Protein AF-A0AA35QWX6-F1 (afdb_monomer_lite)

Secondary structure (DSSP, 8-state):
---SEEEEE--TT--HHHHHHHHHHHT-EEEEEE--GGGGSTTHHHHHHHHHHHHT--EEEE----GGGTSSHHHHHHHHHHHHHHHHHHHTTT-EEEEE--SGGGS-BTTB-HHHHHHHTS-TTSEEEEEHHHHHHTT--HHHHHHHSTTT-SSEE-----SS-TTPPTTSSHHHHHHHHHHHPPTTEEEEEEEEBTT-HHHHHHHHHHS---S----B-HHHHHHHHTTSSEEEEEEE-SSTHHHHHHHHH---HHHHHHHHHHHHHHHHHHHHH-GGGGGG-SEEEEEEEE-

Sequence (295 aa):
MGYEGVEFAGYYDRTAEELRDMCDDLGLKVAGTHTGLNTLLGDELAKTVAFNKGLGNPYLIVPGLSEEHRNSQQAWLDTAKLFNDIAEKIADQGMCTGYHNHTSEFEPMEGKLPWDTFGGNTRDDVVMQIDIGHALRAGADPVSFIERYPGRSKLVHLKEYSSTDDRANVGEDHRQTSKECYRVLKPGGKAIFMENMRYHPMVWLYRKMFLKYSGKLRYFSVRNIETVGAEFEKLEHREFYLSAVSALFWQKCISIPLFYRWSLGILKAIDTSLLKCLPFLKRFCWITAMICHKD

InterPro domains:
  IPR013022 Xylose isomerase-like, TIM barrel domain [PF01261] (1-173)
  IPR029063 S-adenosyl-L-methionine-dependent methyltransferase superfamily [SSF53335] (172-252)
  IPR036237 Xylose isomerase-like superfamily [SSF51658] (1-170)
  IPR050312 IolE/XylA/MocC-like [PTHR12110] (1-169)

Radius of gyration: 21.64 Å; chains: 1; bounding box: 55×43×58 Å

pLDDT: mean 87.43, std 11.65, range [45.25, 98.81]

Organism: Geodia barretti (NCBI:txid519541)

Structure (mmCIF, N/CA/C/O backbone):
data_AF-A0AA35QWX6-F1
#
_entry.id   AF-A0AA35QWX6-F1
#
loop_
_atom_site.group_PDB
_atom_site.id
_atom_site.type_symbol
_atom_site.label_atom_id
_atom_site.label_alt_id
_atom_site.label_comp_id
_atom_site.label_asym_id
_atom_site.label_entity_id
_atom_site.label_seq_id
_atom_site.pdbx_PDB_ins_code
_atom_site.Cartn_x
_atom_site.Cartn_y
_atom_site.Cartn_z
_atom_site.occupancy
_atom_site.B_iso_or_equiv
_atom_site.auth_seq_id
_atom_site.auth_comp_id
_atom_site.auth_asym_id
_atom_site.auth_atom_id
_atom_site.pdbx_PDB_model_num
ATOM 1 N N . MET A 1 1 ? 7.965 -2.723 -14.671 1.00 59.16 1 MET A N 1
ATOM 2 C CA . MET A 1 1 ? 8.243 -2.560 -13.230 1.00 59.16 1 MET A CA 1
ATOM 3 C C . MET A 1 1 ? 7.923 -3.833 -12.463 1.00 59.16 1 MET A C 1
ATOM 5 O O . MET A 1 1 ? 8.678 -4.139 -11.566 1.00 59.16 1 MET A O 1
ATOM 9 N N . GLY A 1 2 ? 6.943 -4.642 -12.885 1.00 67.81 2 GLY A N 1
ATOM 10 C CA . GLY A 1 2 ? 6.737 -5.982 -12.313 1.00 67.81 2 GLY A CA 1
ATOM 11 C C . GLY A 1 2 ? 5.665 -6.037 -11.228 1.00 67.81 2 GLY A C 1
ATOM 12 O O . GLY A 1 2 ? 5.419 -7.111 -10.703 1.00 67.81 2 GLY A O 1
ATOM 13 N N . TYR A 1 3 ? 5.016 -4.907 -10.933 1.00 78.62 3 TYR A N 1
ATOM 14 C CA . TYR A 1 3 ? 3.789 -4.875 -10.147 1.00 78.62 3 TYR A CA 1
ATOM 15 C C . TYR A 1 3 ? 2.670 -5.624 -10.864 1.00 78.62 3 TYR A C 1
ATOM 17 O O . TYR A 1 3 ? 2.505 -5.479 -12.074 1.00 78.62 3 TYR A O 1
ATOM 25 N N . GLU A 1 4 ? 1.905 -6.384 -10.089 1.00 82.69 4 GLU A N 1
ATOM 26 C CA . GLU A 1 4 ? 0.695 -7.082 -10.536 1.00 82.69 4 GLU A CA 1
ATOM 27 C C . GLU A 1 4 ? -0.576 -6.304 -10.177 1.00 82.69 4 GLU A C 1
ATOM 29 O O . GLU A 1 4 ? -1.667 -6.644 -10.630 1.00 82.69 4 GLU A O 1
ATOM 34 N N . GLY A 1 5 ? -0.446 -5.246 -9.374 1.00 89.38 5 GLY A N 1
ATOM 35 C CA . GLY A 1 5 ? -1.552 -4.375 -9.031 1.00 89.38 5 GLY A CA 1
ATOM 36 C C . GLY A 1 5 ? -1.126 -3.022 -8.488 1.00 89.38 5 GLY A C 1
ATOM 37 O O . GLY A 1 5 ? 0.056 -2.772 -8.247 1.00 89.38 5 GLY A O 1
ATOM 38 N N . VAL A 1 6 ? -2.113 -2.145 -8.345 1.00 92.62 6 VAL A N 1
ATOM 39 C CA . VAL A 1 6 ? -1.967 -0.762 -7.888 1.00 92.62 6 VAL A CA 1
ATOM 40 C C . VAL A 1 6 ? -3.051 -0.417 -6.882 1.00 92.62 6 VAL A C 1
ATOM 42 O O . VAL A 1 6 ? -4.186 -0.876 -6.997 1.00 92.62 6 VAL A O 1
ATOM 45 N N . GLU A 1 7 ? -2.700 0.413 -5.909 1.00 94.06 7 GLU A N 1
ATOM 46 C CA . GLU A 1 7 ? -3.651 1.040 -5.000 1.00 94.06 7 GLU A CA 1
ATOM 47 C C . GLU A 1 7 ? -3.754 2.531 -5.336 1.00 94.06 7 GLU A C 1
ATOM 49 O O . GLU A 1 7 ? -2.741 3.185 -5.599 1.00 94.06 7 GLU A O 1
ATOM 54 N N . PHE A 1 8 ? -4.973 3.066 -5.359 1.00 94.62 8 PHE A N 1
ATOM 55 C CA . PHE A 1 8 ? -5.217 4.460 -5.726 1.00 94.62 8 PHE A CA 1
ATOM 56 C C . PHE A 1 8 ? -5.322 5.368 -4.503 1.00 94.62 8 PHE A C 1
ATOM 58 O O . PHE A 1 8 ? -6.196 5.169 -3.661 1.00 94.62 8 PHE A O 1
ATOM 65 N N . ALA A 1 9 ? -4.518 6.431 -4.474 1.00 90.88 9 ALA A N 1
ATOM 66 C CA . ALA A 1 9 ? -4.668 7.563 -3.562 1.00 90.88 9 ALA A CA 1
ATOM 67 C C . ALA A 1 9 ? -5.211 8.775 -4.333 1.00 90.88 9 ALA A C 1
ATOM 69 O O . ALA A 1 9 ? -4.466 9.659 -4.756 1.00 90.88 9 ALA A O 1
ATOM 70 N N . GLY A 1 10 ? -6.527 8.770 -4.554 1.00 89.25 10 GLY A N 1
ATOM 71 C CA . GLY A 1 10 ? -7.206 9.704 -5.450 1.00 89.25 10 GLY A CA 1
ATOM 72 C C . GLY A 1 10 ? -7.169 9.277 -6.923 1.00 89.25 10 GLY A C 1
ATOM 73 O O . GLY A 1 10 ? -6.375 8.433 -7.339 1.00 89.25 10 GLY A O 1
ATOM 74 N N . TYR A 1 11 ? -8.066 9.873 -7.711 1.00 91.56 11 TYR A N 1
ATOM 75 C CA . TYR A 1 11 ? -8.337 9.468 -9.099 1.00 91.56 11 TYR A CA 1
ATOM 76 C C . TYR A 1 11 ? -7.925 10.510 -10.150 1.00 91.56 11 TYR A C 1
ATOM 78 O O . TYR A 1 11 ? -7.996 10.225 -11.340 1.00 91.56 11 TYR A O 1
ATOM 86 N N . TYR A 1 12 ? -7.474 11.699 -9.728 1.00 89.19 12 TYR A N 1
ATOM 87 C CA . TYR A 1 12 ? -6.987 12.774 -10.610 1.00 89.19 12 TYR A CA 1
ATOM 88 C C . TYR A 1 12 ? -7.946 13.103 -11.773 1.00 89.19 12 TYR A C 1
ATOM 90 O O . TYR A 1 12 ? -7.535 13.146 -12.933 1.00 89.19 12 TYR A O 1
ATOM 98 N N . ASP A 1 13 ? -9.227 13.297 -11.439 1.00 89.56 13 ASP A N 1
ATOM 99 C CA . ASP A 1 13 ? -10.329 13.634 -12.357 1.00 89.56 13 ASP A CA 1
ATOM 100 C C . ASP A 1 13 ? -10.599 12.606 -13.468 1.00 89.56 13 ASP A C 1
ATOM 102 O O . ASP A 1 13 ? -11.230 12.920 -14.477 1.00 89.56 13 ASP A O 1
ATOM 106 N N . ARG A 1 14 ? -10.142 11.362 -13.286 1.00 93.06 14 ARG A N 1
ATOM 107 C CA . ARG A 1 14 ? -10.428 10.251 -14.198 1.00 93.06 14 ARG A CA 1
ATOM 108 C C . ARG A 1 14 ? -11.684 9.498 -13.805 1.00 93.06 14 ARG A C 1
ATOM 110 O O . ARG A 1 14 ? -11.979 9.292 -12.627 1.00 93.06 14 ARG A O 1
ATOM 117 N N . THR A 1 15 ? -12.397 9.044 -14.823 1.00 96.94 15 THR A N 1
ATOM 118 C CA . THR A 1 15 ? -13.530 8.135 -14.679 1.00 96.94 15 THR A CA 1
ATOM 119 C C . THR A 1 15 ? -13.061 6.723 -14.320 1.00 96.94 15 THR A C 1
ATOM 121 O O . THR A 1 15 ? -11.915 6.341 -14.565 1.00 96.94 15 THR A O 1
ATOM 124 N N . ALA A 1 16 ? -13.964 5.921 -13.751 1.00 97.19 16 ALA A N 1
ATOM 125 C CA . ALA A 1 16 ? -13.685 4.523 -13.436 1.00 97.19 16 ALA A CA 1
ATOM 126 C C . ALA A 1 16 ? -13.322 3.702 -14.686 1.00 97.19 16 ALA A C 1
ATOM 128 O O . ALA A 1 16 ? -12.447 2.847 -14.610 1.00 97.19 16 ALA A O 1
ATOM 129 N N . GLU A 1 17 ? -13.964 3.991 -15.824 1.00 96.81 17 GLU A N 1
ATOM 130 C CA . GLU A 1 17 ? -13.698 3.349 -17.117 1.00 96.81 17 GLU A CA 1
ATOM 131 C C . GLU A 1 17 ? -12.288 3.677 -17.618 1.00 96.81 17 GLU A C 1
ATOM 133 O O . GLU A 1 17 ? -11.508 2.763 -17.860 1.00 96.81 17 GLU A O 1
ATOM 138 N N . GLU A 1 18 ? -11.900 4.959 -17.648 1.00 95.88 18 GLU A N 1
ATOM 139 C CA . GLU A 1 18 ? -10.541 5.355 -18.047 1.00 95.88 18 GLU A CA 1
ATOM 140 C C . GLU A 1 18 ? -9.469 4.686 -17.176 1.00 95.88 18 GLU A C 1
ATOM 142 O O . GLU A 1 18 ? -8.461 4.198 -17.686 1.00 95.88 18 GLU A O 1
ATOM 147 N N . LEU A 1 19 ? -9.668 4.667 -15.854 1.00 97.31 19 LEU A N 1
ATOM 148 C CA . LEU A 1 19 ? -8.723 4.032 -14.938 1.00 97.31 19 LEU A CA 1
ATOM 149 C C . LEU A 1 19 ? -8.673 2.516 -15.132 1.00 97.31 19 LEU A C 1
ATOM 151 O O . LEU A 1 19 ? -7.588 1.934 -15.082 1.00 97.31 19 LEU A O 1
ATOM 155 N N . ARG A 1 20 ? -9.824 1.882 -15.368 1.00 96.62 20 ARG A N 1
ATOM 156 C CA . ARG A 1 20 ? -9.902 0.446 -15.614 1.00 96.62 20 ARG A CA 1
ATOM 157 C C . ARG A 1 20 ? -9.186 0.064 -16.903 1.00 96.62 20 ARG A C 1
ATOM 159 O O . ARG A 1 20 ? -8.354 -0.838 -16.867 1.00 96.62 20 ARG A O 1
ATOM 166 N N . ASP A 1 21 ? -9.436 0.785 -17.989 1.00 95.56 21 ASP A N 1
ATOM 167 C CA . ASP A 1 21 ? -8.773 0.566 -19.275 1.00 95.56 21 ASP A CA 1
ATOM 168 C C . ASP A 1 21 ? -7.258 0.732 -19.147 1.00 95.56 21 ASP A C 1
ATOM 170 O O . ASP A 1 21 ? -6.491 -0.092 -19.638 1.00 95.56 21 ASP A O 1
ATOM 174 N N . MET A 1 22 ? -6.802 1.756 -18.417 1.00 94.06 22 MET A N 1
ATOM 175 C CA . MET A 1 22 ? -5.377 1.948 -18.139 1.00 94.06 22 MET A CA 1
ATOM 176 C C . MET A 1 22 ? -4.770 0.781 -17.352 1.00 94.06 22 MET A C 1
ATOM 178 O O . MET A 1 22 ? -3.640 0.377 -17.631 1.00 94.06 22 MET A O 1
ATOM 182 N N . CYS A 1 23 ? -5.485 0.258 -16.355 1.00 94.69 23 CYS A N 1
ATOM 183 C CA . CYS A 1 23 ? -5.058 -0.908 -15.590 1.00 94.69 23 CYS A CA 1
ATOM 184 C C . CYS A 1 23 ? -4.988 -2.164 -16.469 1.00 94.69 23 CYS A C 1
ATOM 186 O O . CYS A 1 23 ? -3.956 -2.838 -16.460 1.00 94.69 23 CYS A O 1
ATOM 188 N N . ASP A 1 24 ? -6.018 -2.432 -17.272 1.00 94.06 24 ASP A N 1
ATOM 189 C CA . ASP A 1 24 ? -6.094 -3.598 -18.157 1.00 94.06 24 ASP A CA 1
ATOM 190 C C . ASP A 1 24 ? -5.004 -3.544 -19.249 1.00 94.06 24 ASP A C 1
ATOM 192 O O . ASP A 1 24 ? -4.276 -4.523 -19.435 1.00 94.06 24 ASP A O 1
ATOM 196 N N . ASP A 1 25 ? -4.784 -2.378 -19.872 1.00 92.44 25 ASP A N 1
ATOM 197 C CA . ASP A 1 25 ? -3.693 -2.119 -20.831 1.00 92.44 25 ASP A CA 1
ATOM 198 C C . ASP A 1 25 ? -2.304 -2.432 -20.246 1.00 92.44 25 ASP A C 1
ATOM 200 O O . ASP A 1 25 ? -1.378 -2.844 -20.954 1.00 92.44 25 ASP A O 1
ATOM 204 N N . LEU A 1 26 ? -2.132 -2.185 -18.945 1.00 88.94 26 LEU A N 1
ATOM 205 C CA . LEU A 1 26 ? -0.877 -2.390 -18.225 1.00 88.94 26 LEU A CA 1
ATOM 206 C C . LEU A 1 26 ? -0.783 -3.771 -17.561 1.00 88.94 26 LEU A C 1
ATOM 208 O O . LEU A 1 26 ? 0.274 -4.093 -17.010 1.00 88.94 26 LEU A O 1
ATOM 212 N N . GLY A 1 27 ? -1.846 -4.581 -17.615 1.00 90.88 27 GLY A N 1
ATOM 213 C CA . GLY A 1 27 ? -1.942 -5.865 -16.919 1.00 90.88 27 GLY A CA 1
ATOM 214 C C . GLY A 1 27 ? -1.930 -5.736 -15.391 1.00 90.88 27 GLY A C 1
ATOM 215 O O . GLY A 1 27 ? -1.422 -6.624 -14.709 1.00 90.88 27 GLY A O 1
ATOM 216 N N . LEU A 1 28 ? -2.430 -4.620 -14.855 1.00 93.31 28 LEU A N 1
ATOM 217 C CA . LEU A 1 28 ? -2.467 -4.310 -13.426 1.00 93.31 28 LEU A CA 1
ATOM 218 C C . LEU A 1 28 ? -3.856 -4.577 -12.850 1.00 93.31 28 LEU A C 1
ATOM 220 O O . LEU A 1 28 ? -4.861 -4.131 -13.391 1.00 93.31 28 LEU A O 1
ATOM 224 N N . LYS A 1 29 ? -3.912 -5.233 -11.693 1.00 92.56 29 LYS A N 1
ATOM 225 C CA . LYS A 1 29 ? -5.133 -5.342 -10.891 1.00 92.56 29 LYS A CA 1
ATOM 226 C C . LYS A 1 29 ? -5.298 -4.135 -9.977 1.00 92.56 29 LYS A C 1
ATOM 228 O O . LYS A 1 29 ? -4.321 -3.578 -9.482 1.00 92.56 29 LYS A O 1
ATOM 233 N N . VAL A 1 30 ? -6.538 -3.779 -9.676 1.00 94.69 30 VAL A N 1
ATOM 234 C CA . VAL A 1 30 ? -6.812 -2.785 -8.637 1.00 94.69 30 VAL A CA 1
ATOM 235 C C . VAL A 1 30 ? -6.774 -3.480 -7.280 1.00 94.69 30 VAL A C 1
ATOM 237 O O . VAL A 1 30 ? -7.559 -4.385 -7.010 1.00 94.69 30 VAL A O 1
ATOM 240 N N . ALA A 1 31 ? -5.799 -3.102 -6.458 1.00 92.06 31 ALA A N 1
ATOM 241 C CA . ALA A 1 31 ? -5.545 -3.699 -5.152 1.00 92.06 31 ALA A CA 1
ATOM 242 C C . ALA A 1 31 ? -6.300 -2.989 -4.023 1.00 92.06 31 ALA A C 1
ATOM 244 O O . ALA A 1 31 ? -6.444 -3.558 -2.951 1.00 92.06 31 ALA A O 1
ATOM 245 N N . GLY A 1 32 ? -6.786 -1.770 -4.246 1.00 94.12 32 GLY A N 1
ATOM 246 C CA . GLY A 1 32 ? -7.492 -0.990 -3.240 1.00 94.12 32 GLY A CA 1
ATOM 247 C C . GLY A 1 32 ? -7.570 0.482 -3.613 1.00 94.12 32 GLY A C 1
ATOM 248 O O . GLY A 1 32 ? -6.993 0.934 -4.610 1.00 94.12 32 GLY A O 1
ATOM 249 N N . THR A 1 33 ? -8.229 1.255 -2.762 1.00 96.69 33 THR A N 1
ATOM 250 C CA . THR A 1 33 ? -8.160 2.710 -2.815 1.00 96.69 33 THR A CA 1
ATOM 251 C C . THR A 1 33 ? -8.205 3.321 -1.422 1.00 96.69 33 THR A C 1
ATOM 253 O O . THR A 1 33 ? -8.854 2.802 -0.514 1.00 96.69 33 THR A O 1
ATOM 256 N N . HIS A 1 34 ? -7.573 4.479 -1.292 1.00 97.38 34 HIS A N 1
ATOM 257 C CA . HIS A 1 34 ? -7.786 5.424 -0.212 1.00 97.38 34 HIS A CA 1
ATOM 258 C C . HIS A 1 34 ? -9.012 6.300 -0.517 1.00 97.38 34 HIS A C 1
ATOM 260 O O . HIS A 1 34 ? -8.957 7.213 -1.339 1.00 97.38 34 HIS A O 1
ATOM 266 N N . THR A 1 35 ? -10.130 5.999 0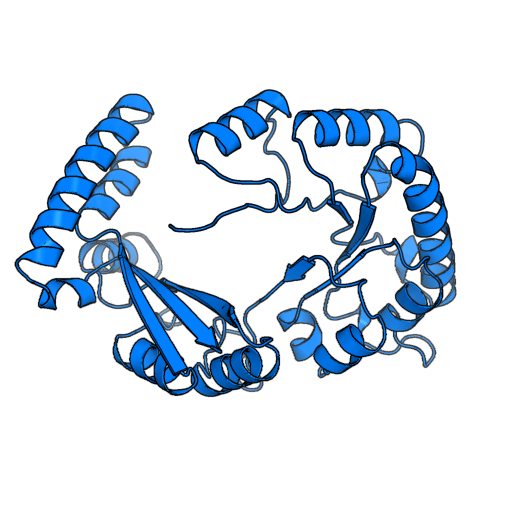.145 1.00 96.69 35 THR A N 1
ATOM 267 C CA . THR A 1 35 ? -11.443 6.644 -0.003 1.00 96.69 35 THR A CA 1
ATOM 268 C C . THR A 1 35 ? -11.779 7.485 1.224 1.00 96.69 35 THR A C 1
ATOM 270 O O . THR A 1 35 ? -11.764 6.996 2.346 1.00 96.69 35 THR A O 1
ATOM 273 N N . GLY A 1 36 ? -12.119 8.761 1.037 1.00 97.19 36 GLY A N 1
ATOM 274 C CA . GLY A 1 36 ? -12.505 9.628 2.154 1.00 97.19 36 GLY A CA 1
ATOM 275 C C . GLY A 1 36 ? -13.807 9.171 2.820 1.00 97.19 36 GLY A C 1
ATOM 276 O O . GLY A 1 36 ? -14.778 8.878 2.120 1.00 97.19 36 GLY A O 1
ATOM 277 N N . LEU A 1 37 ? -13.855 9.175 4.159 1.00 97.94 37 LEU A N 1
ATOM 278 C CA . LEU A 1 37 ? -15.004 8.689 4.938 1.00 97.94 37 LEU A CA 1
ATOM 279 C C . LEU A 1 37 ? -16.338 9.292 4.474 1.00 97.94 37 LEU A C 1
ATOM 281 O O . LEU A 1 37 ? -17.289 8.554 4.257 1.00 97.94 37 LEU A O 1
ATOM 285 N N . ASN A 1 38 ? -16.393 10.604 4.230 1.00 97.00 38 ASN A N 1
ATOM 286 C CA . ASN A 1 38 ? -17.623 11.299 3.825 1.00 97.00 38 ASN A CA 1
ATOM 287 C C . ASN A 1 38 ? -18.242 10.764 2.524 1.00 97.00 38 ASN A C 1
ATOM 289 O O . ASN A 1 38 ? -19.445 10.880 2.327 1.00 97.00 38 ASN A O 1
ATOM 293 N N . THR A 1 39 ? -17.440 10.155 1.647 1.00 97.19 39 THR A N 1
ATOM 294 C CA . THR A 1 39 ? -17.927 9.562 0.388 1.00 97.19 39 THR A CA 1
ATOM 295 C C . THR A 1 39 ? -18.561 8.180 0.586 1.00 97.19 39 THR A C 1
ATOM 297 O O . THR A 1 39 ? -19.187 7.647 -0.327 1.00 97.19 39 THR A O 1
ATOM 300 N N . LEU A 1 40 ? -18.413 7.599 1.780 1.00 97.94 40 LEU A N 1
ATOM 301 C CA . LEU A 1 40 ? -19.022 6.335 2.196 1.00 97.94 40 LEU A CA 1
ATOM 302 C C . LEU A 1 40 ? -20.296 6.551 3.026 1.00 97.94 40 LEU A C 1
ATOM 304 O O . LEU A 1 40 ? -20.876 5.592 3.533 1.00 97.94 40 LEU A O 1
ATOM 308 N N . LEU A 1 41 ? -20.731 7.803 3.182 1.00 96.50 41 LEU A N 1
ATOM 309 C CA . LEU A 1 41 ? -21.875 8.182 4.001 1.00 96.50 41 LEU A CA 1
ATOM 310 C C . LEU A 1 41 ? -23.013 8.735 3.145 1.00 96.50 41 LEU A C 1
ATOM 312 O O . LEU A 1 41 ? -22.795 9.285 2.065 1.00 96.50 41 LEU A O 1
ATOM 316 N N . GLY A 1 42 ? -24.234 8.606 3.669 1.00 95.81 42 GLY A N 1
ATOM 317 C CA . GLY A 1 42 ? -25.443 9.176 3.073 1.00 95.81 42 GLY A CA 1
ATOM 318 C C . GLY A 1 42 ? -25.593 8.849 1.585 1.00 95.81 42 GLY A C 1
ATOM 319 O O . GLY A 1 42 ? -25.364 7.716 1.157 1.00 95.81 42 GLY A O 1
ATOM 320 N N . ASP A 1 43 ? -25.954 9.867 0.807 1.00 95.44 43 ASP A N 1
ATOM 321 C CA . ASP A 1 43 ? -26.248 9.742 -0.624 1.00 95.44 43 ASP A CA 1
ATOM 322 C C . ASP A 1 43 ? -24.991 9.552 -1.494 1.00 95.44 43 ASP A C 1
ATOM 324 O O . ASP A 1 43 ? -25.083 9.093 -2.636 1.00 95.44 43 ASP A O 1
ATOM 328 N N . GLU A 1 44 ? -23.801 9.861 -0.969 1.00 97.75 44 GLU A N 1
ATOM 329 C CA . GLU A 1 44 ? -22.540 9.705 -1.705 1.00 97.75 44 GLU A CA 1
ATOM 330 C C . GLU A 1 44 ? -22.100 8.240 -1.804 1.00 97.75 44 GLU A C 1
ATOM 332 O O . GLU A 1 44 ? -21.448 7.859 -2.781 1.00 97.75 44 GLU A O 1
ATOM 337 N N . LEU A 1 45 ? -22.529 7.389 -0.862 1.00 97.94 45 LEU A N 1
ATOM 338 C CA . LEU A 1 45 ? -22.165 5.971 -0.834 1.00 97.94 45 LEU A CA 1
ATOM 339 C C . LEU A 1 45 ? -22.488 5.266 -2.159 1.00 97.94 45 LEU A C 1
ATOM 341 O O . LEU A 1 45 ? -21.654 4.535 -2.693 1.00 97.94 45 LEU A O 1
ATOM 345 N N . ALA A 1 46 ? -23.673 5.516 -2.724 1.00 97.56 46 ALA A N 1
ATOM 346 C CA . ALA A 1 46 ? -24.098 4.891 -3.974 1.00 97.56 46 ALA A CA 1
ATOM 347 C C . ALA A 1 46 ? -23.179 5.260 -5.152 1.00 97.56 46 ALA A C 1
ATOM 349 O O . ALA A 1 46 ? -22.855 4.403 -5.978 1.00 97.56 46 ALA A O 1
ATOM 350 N N . LYS A 1 47 ? -22.709 6.515 -5.208 1.00 97.56 47 LYS A N 1
ATOM 351 C CA . LYS A 1 47 ? -21.778 6.983 -6.246 1.00 97.56 47 LYS A CA 1
ATOM 352 C C . LYS A 1 47 ? -20.408 6.331 -6.083 1.00 97.56 47 LYS A C 1
ATOM 354 O O . LYS A 1 47 ? -19.848 5.839 -7.062 1.00 97.56 47 LYS A O 1
ATOM 359 N N . THR A 1 48 ? -19.896 6.273 -4.855 1.00 97.94 48 THR A N 1
ATOM 360 C CA . THR A 1 48 ? -18.598 5.656 -4.542 1.00 97.94 48 THR A CA 1
ATOM 361 C C . THR A 1 48 ? -18.587 4.164 -4.861 1.00 97.94 48 THR A C 1
ATOM 363 O O . THR A 1 48 ? -17.639 3.673 -5.478 1.00 97.94 48 THR A O 1
ATOM 366 N N . VAL A 1 49 ? -19.654 3.445 -4.503 1.00 98.12 49 VAL A N 1
ATOM 367 C CA . VAL A 1 49 ? -19.834 2.026 -4.840 1.00 98.12 49 VAL A CA 1
ATOM 368 C C . VAL A 1 49 ? -19.898 1.836 -6.355 1.00 98.12 49 VAL A C 1
ATOM 370 O O . VAL A 1 49 ? -19.188 0.989 -6.889 1.00 98.12 49 VAL A O 1
ATOM 373 N N . ALA A 1 50 ? -20.694 2.632 -7.077 1.00 97.94 50 ALA A N 1
ATOM 374 C CA . ALA A 1 50 ? -20.796 2.517 -8.532 1.00 97.94 50 ALA A CA 1
ATOM 375 C C . ALA A 1 50 ? -19.443 2.750 -9.228 1.00 97.94 50 ALA A C 1
ATOM 377 O O . ALA A 1 50 ? -19.053 1.964 -10.094 1.00 97.94 50 ALA A O 1
ATOM 378 N N . PHE A 1 51 ? -18.699 3.776 -8.802 1.00 98.38 51 PHE A N 1
ATOM 379 C CA . PHE A 1 51 ? -17.365 4.073 -9.322 1.00 98.38 51 PHE A CA 1
ATOM 380 C C . PHE A 1 51 ? -16.402 2.902 -9.100 1.00 98.38 51 PHE A C 1
ATOM 382 O O . PHE A 1 51 ? -15.798 2.397 -10.045 1.00 98.38 51 PHE A O 1
ATOM 389 N N . ASN A 1 52 ? -16.293 2.421 -7.860 1.00 98.06 52 ASN A N 1
ATOM 390 C CA . ASN A 1 52 ? -15.363 1.345 -7.524 1.00 98.06 52 ASN A CA 1
ATOM 391 C C . ASN A 1 52 ? -15.755 0.010 -8.165 1.00 98.06 52 ASN A C 1
ATOM 393 O O . ASN A 1 52 ? -14.881 -0.778 -8.514 1.00 98.06 52 ASN A O 1
ATOM 397 N N . LYS A 1 53 ? -17.050 -0.220 -8.408 1.00 97.38 53 LYS A N 1
ATOM 398 C CA . LYS A 1 53 ? -17.535 -1.398 -9.133 1.00 97.38 53 LYS A CA 1
ATOM 399 C C . LYS A 1 53 ? -17.105 -1.363 -10.597 1.00 97.38 53 LYS A C 1
ATOM 401 O O . LYS A 1 53 ? -16.622 -2.372 -11.098 1.00 97.38 53 LYS A O 1
ATOM 406 N N . GLY A 1 54 ? -17.222 -0.205 -11.255 1.00 96.81 54 GLY A N 1
ATOM 407 C CA . GLY A 1 54 ? -16.714 -0.001 -12.617 1.00 96.81 54 GLY A CA 1
ATOM 408 C C . GLY A 1 54 ? -15.193 -0.160 -12.705 1.00 96.81 54 GLY A C 1
ATOM 409 O O . GLY A 1 54 ? -14.685 -0.823 -13.606 1.00 96.81 54 GLY A O 1
ATOM 410 N N . LEU A 1 55 ? -14.476 0.355 -11.705 1.00 97.00 55 LEU A N 1
ATOM 411 C CA . LEU A 1 55 ? -13.025 0.214 -11.591 1.00 97.00 55 LEU A CA 1
ATOM 412 C C . LEU A 1 55 ? -12.589 -1.237 -11.291 1.00 97.00 55 LEU A C 1
ATOM 414 O O . LEU A 1 55 ? -11.445 -1.607 -11.541 1.00 97.00 55 LEU A O 1
ATOM 418 N N . GLY A 1 56 ? -13.490 -2.078 -10.774 1.00 96.19 56 GLY A N 1
ATOM 419 C CA . GLY A 1 56 ? -13.171 -3.432 -10.317 1.00 96.19 56 GLY A CA 1
ATOM 420 C C . GLY A 1 56 ? -12.401 -3.456 -8.994 1.00 96.19 56 GLY A C 1
ATOM 421 O O . GLY A 1 56 ? -11.624 -4.379 -8.757 1.00 96.19 56 GLY A O 1
ATOM 422 N N . ASN A 1 57 ? -12.587 -2.441 -8.147 1.00 96.69 57 ASN A N 1
ATOM 423 C CA . ASN A 1 57 ? -11.928 -2.320 -6.854 1.00 96.69 57 ASN A CA 1
ATOM 424 C C . ASN A 1 57 ? -12.779 -2.919 -5.713 1.00 96.69 57 ASN A C 1
ATOM 426 O O . ASN A 1 57 ? -13.883 -2.425 -5.471 1.00 96.69 57 ASN A O 1
ATOM 430 N N . PRO A 1 58 ? -12.269 -3.914 -4.964 1.00 94.44 58 PRO A N 1
ATOM 431 C CA . PRO A 1 58 ? -12.998 -4.511 -3.848 1.00 94.44 58 PRO A CA 1
ATOM 432 C C . PRO A 1 58 ? -12.733 -3.850 -2.484 1.00 94.44 58 PRO A C 1
ATOM 434 O O . PRO A 1 58 ? -13.452 -4.157 -1.538 1.00 94.44 58 PRO A O 1
ATOM 437 N N . TYR A 1 59 ? -11.733 -2.971 -2.339 1.00 97.56 59 TYR A N 1
ATOM 438 C CA . TYR A 1 59 ? -11.343 -2.430 -1.027 1.00 97.56 59 TYR A CA 1
ATOM 439 C C . TYR A 1 59 ? -11.445 -0.903 -0.965 1.00 97.56 59 TYR A C 1
ATOM 441 O O . TYR A 1 59 ? -10.698 -0.195 -1.643 1.00 97.56 59 TYR A O 1
ATOM 449 N N . LEU A 1 60 ? -12.346 -0.404 -0.115 1.00 97.94 60 LEU A N 1
ATOM 450 C CA . LEU A 1 60 ? -12.587 1.016 0.155 1.00 97.94 60 LEU A CA 1
ATOM 451 C C . LEU A 1 60 ? -11.948 1.389 1.499 1.00 97.94 60 LEU A C 1
ATOM 453 O O . LEU A 1 60 ? -12.574 1.264 2.549 1.00 97.94 60 LEU A O 1
ATOM 457 N N . ILE A 1 61 ? -10.680 1.794 1.491 1.00 98.50 61 ILE A N 1
ATOM 458 C CA . ILE A 1 61 ? -9.931 2.037 2.728 1.00 98.50 61 ILE A CA 1
ATOM 459 C C . ILE A 1 61 ? -9.958 3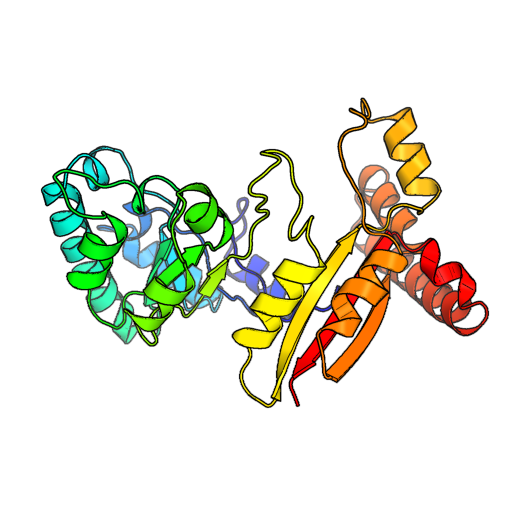.517 3.074 1.00 98.50 61 ILE A C 1
ATOM 461 O O . ILE A 1 61 ? -9.546 4.350 2.278 1.00 98.50 61 ILE A O 1
ATOM 465 N N . VAL A 1 62 ? -10.409 3.859 4.272 1.00 98.50 62 VAL A N 1
ATOM 466 C CA . VAL A 1 62 ? -10.381 5.222 4.791 1.00 98.50 62 VAL A CA 1
ATOM 467 C C . VAL A 1 62 ? -8.965 5.548 5.267 1.00 98.50 62 VAL A C 1
ATOM 469 O O . VAL A 1 62 ? -8.498 4.939 6.233 1.00 98.50 62 VAL A O 1
ATOM 472 N N . PRO A 1 63 ? -8.265 6.502 4.622 1.00 96.88 63 PRO A N 1
ATOM 473 C CA . PRO A 1 63 ? -6.856 6.771 4.879 1.00 96.88 63 PRO A CA 1
ATOM 474 C C . PRO A 1 63 ? -6.628 7.751 6.028 1.00 96.88 63 PRO A C 1
ATOM 476 O O . PRO A 1 63 ? -5.524 8.245 6.179 1.00 96.88 63 PRO A O 1
ATOM 479 N N . GLY A 1 64 ? -7.670 8.141 6.761 1.00 95.94 64 GLY A N 1
ATOM 480 C CA . GLY A 1 64 ? -7.608 9.195 7.766 1.00 95.94 64 GLY A CA 1
ATOM 481 C C . GLY A 1 64 ? -8.997 9.659 8.190 1.00 95.94 64 GLY A C 1
ATOM 482 O O . GLY A 1 64 ? -9.973 9.490 7.460 1.00 95.94 64 GLY A O 1
ATOM 483 N N . LEU A 1 65 ? -9.077 10.242 9.383 1.00 97.12 65 LEU A N 1
ATOM 484 C CA . LEU A 1 65 ? -10.321 10.691 10.005 1.00 97.12 65 LEU A CA 1
ATOM 485 C C . LEU A 1 65 ? -10.209 12.168 10.400 1.00 97.12 65 LEU A C 1
ATOM 487 O O . LEU A 1 65 ? -9.135 12.628 10.811 1.00 97.12 65 LEU A O 1
ATOM 491 N N . SER A 1 66 ? -11.322 12.903 10.300 1.00 96.19 66 SER A N 1
ATOM 492 C CA . SER A 1 66 ? -11.442 14.230 10.912 1.00 96.19 66 SER A CA 1
ATOM 493 C C . SER A 1 66 ? -11.303 14.115 12.431 1.00 96.19 66 SER A C 1
ATOM 495 O O . SER A 1 66 ? -11.495 13.049 13.015 1.00 96.19 66 SER A O 1
ATOM 497 N N . GLU A 1 67 ? -10.929 15.215 13.083 1.00 95.38 67 GLU A N 1
ATOM 498 C CA . GLU A 1 67 ? -10.674 15.239 14.527 1.00 95.38 67 GLU A CA 1
ATOM 499 C C . GLU A 1 67 ? -11.872 14.739 15.348 1.00 95.38 67 GLU A C 1
ATOM 501 O O . GLU A 1 67 ? -11.686 13.956 16.275 1.00 95.38 67 GLU A O 1
ATOM 506 N N . GLU A 1 68 ? -13.097 15.098 14.957 1.00 96.62 68 GLU A N 1
ATOM 507 C CA . GLU A 1 68 ? -14.333 14.686 15.639 1.00 96.62 68 GLU A CA 1
ATOM 508 C C . GLU A 1 68 ? -14.506 13.160 15.743 1.00 96.62 68 GLU A C 1
ATOM 510 O O . GLU A 1 68 ? -15.102 12.674 16.697 1.00 96.62 68 GLU A O 1
ATOM 515 N N . HIS A 1 69 ? -13.947 12.402 14.796 1.00 97.19 69 HIS A N 1
ATOM 516 C CA . HIS A 1 69 ? -14.043 10.944 14.741 1.00 97.19 69 HIS A CA 1
ATOM 517 C C . HIS A 1 69 ? -12.912 10.234 15.495 1.00 97.19 69 HIS A C 1
ATOM 519 O O . HIS A 1 69 ? -12.929 9.012 15.620 1.00 97.19 69 HIS A O 1
ATOM 525 N N . ARG A 1 70 ? -11.919 10.969 16.010 1.00 96.81 70 ARG A N 1
ATOM 526 C CA . ARG A 1 70 ? -10.718 10.369 16.618 1.00 96.81 70 ARG A CA 1
ATOM 527 C C . ARG A 1 70 ? -10.197 11.073 17.871 1.00 96.81 70 ARG A C 1
ATOM 529 O O . ARG A 1 70 ? -9.109 10.733 18.327 1.00 96.81 70 ARG A O 1
ATOM 536 N N . ASN A 1 71 ? -10.910 12.068 18.399 1.00 96.50 71 ASN A N 1
ATOM 537 C CA . ASN A 1 71 ? -10.443 12.917 19.505 1.00 96.50 71 ASN A CA 1
ATOM 538 C C . ASN A 1 71 ? -10.593 12.303 20.910 1.00 96.50 71 ASN A C 1
ATOM 540 O O . ASN A 1 71 ? -10.104 12.886 21.874 1.00 96.50 71 ASN A O 1
ATOM 544 N N . SER A 1 72 ? -11.276 11.166 21.043 1.00 98.06 72 SER A N 1
ATOM 545 C CA . SER A 1 72 ? -11.533 10.484 22.317 1.00 98.06 72 SER A CA 1
ATOM 546 C C . SER A 1 72 ? -11.743 8.988 22.097 1.00 98.06 72 SER A C 1
ATOM 548 O O . SER A 1 72 ? -12.003 8.547 20.973 1.00 98.06 72 SER A O 1
ATOM 550 N N . GLN A 1 73 ? -11.701 8.192 23.169 1.00 97.94 73 GLN A N 1
ATOM 551 C CA . GLN A 1 73 ? -12.045 6.768 23.065 1.00 97.94 73 GLN A CA 1
ATOM 552 C C . GLN A 1 73 ? -13.487 6.553 22.601 1.00 97.94 73 GLN A C 1
ATOM 554 O O . GLN A 1 73 ? -13.749 5.648 21.809 1.00 97.94 73 GLN A O 1
ATOM 559 N N . GLN A 1 74 ? -14.414 7.405 23.044 1.00 98.38 74 GLN A N 1
ATOM 560 C CA . GLN A 1 74 ? -15.802 7.343 22.591 1.00 98.38 74 GLN A CA 1
ATOM 561 C C . GLN A 1 74 ? -15.911 7.611 21.085 1.00 98.38 74 GLN A C 1
ATOM 563 O O . GLN A 1 74 ? -16.589 6.859 20.391 1.00 98.38 74 GLN A O 1
ATOM 568 N N . ALA A 1 75 ? -15.175 8.595 20.556 1.00 98.50 75 ALA A N 1
ATOM 569 C CA . ALA A 1 75 ? -15.158 8.874 19.121 1.00 98.50 75 ALA A CA 1
ATOM 570 C C . ALA A 1 75 ? -14.658 7.674 18.293 1.00 98.50 75 ALA A C 1
ATOM 572 O O . ALA A 1 75 ? -15.200 7.387 17.225 1.00 98.50 75 ALA A O 1
ATOM 573 N N . TRP A 1 76 ? -13.680 6.915 18.799 1.00 98.56 76 TRP A N 1
ATOM 574 C CA . TRP A 1 76 ? -13.216 5.683 18.150 1.00 98.56 76 TRP A CA 1
ATOM 575 C C . TRP A 1 76 ? -14.241 4.546 18.196 1.00 98.56 76 TRP A C 1
ATOM 577 O O . TRP A 1 76 ? -14.367 3.811 17.217 1.00 98.56 76 TRP A O 1
ATOM 587 N N . LEU A 1 77 ? -15.000 4.411 19.287 1.00 98.69 77 LEU A N 1
ATOM 588 C CA . LEU A 1 77 ? -16.111 3.454 19.377 1.00 98.69 77 LEU A CA 1
ATOM 589 C C . LEU A 1 77 ? -17.249 3.818 18.415 1.00 98.69 77 LEU A C 1
ATOM 591 O O . LEU A 1 77 ? -17.769 2.951 17.710 1.00 98.69 77 LEU A O 1
ATOM 595 N N . ASP A 1 78 ? -17.601 5.100 18.340 1.00 98.69 78 ASP A N 1
ATOM 596 C CA . ASP A 1 78 ? -18.623 5.597 17.418 1.00 98.69 78 ASP A CA 1
ATOM 597 C C . ASP A 1 78 ? -18.176 5.414 15.961 1.00 98.69 78 ASP A C 1
ATOM 599 O O . ASP A 1 78 ? -18.960 4.993 15.107 1.00 98.69 78 ASP A O 1
ATOM 603 N N . THR A 1 79 ? -16.889 5.631 15.686 1.00 98.62 79 THR A N 1
ATOM 604 C CA . THR A 1 79 ? -16.280 5.346 14.383 1.00 98.62 79 THR A CA 1
ATOM 605 C C . THR A 1 79 ? -16.302 3.852 14.069 1.00 98.62 79 THR A C 1
ATOM 607 O O . THR A 1 79 ? -16.674 3.474 12.963 1.00 98.62 79 THR A O 1
ATOM 610 N N . ALA A 1 80 ? -15.986 2.971 15.019 1.00 98.81 80 ALA A N 1
ATOM 611 C CA . ALA A 1 80 ? -16.089 1.526 14.813 1.00 98.81 80 ALA A CA 1
ATOM 612 C C . ALA A 1 80 ? -17.520 1.110 14.423 1.00 98.81 80 ALA A C 1
ATOM 614 O O . ALA A 1 80 ? -17.714 0.364 13.461 1.00 98.81 80 ALA A O 1
ATOM 615 N N . LYS A 1 81 ? -18.533 1.665 15.102 1.00 98.75 81 LYS A N 1
ATOM 616 C CA . LYS A 1 81 ? -19.941 1.458 14.743 1.00 98.75 81 LYS A CA 1
ATOM 617 C C . LYS A 1 81 ? -20.242 1.944 13.323 1.00 98.75 81 LYS A C 1
ATOM 619 O O . LYS A 1 81 ? -20.843 1.210 12.546 1.00 98.75 81 LYS A O 1
ATOM 624 N N . LEU A 1 82 ? -19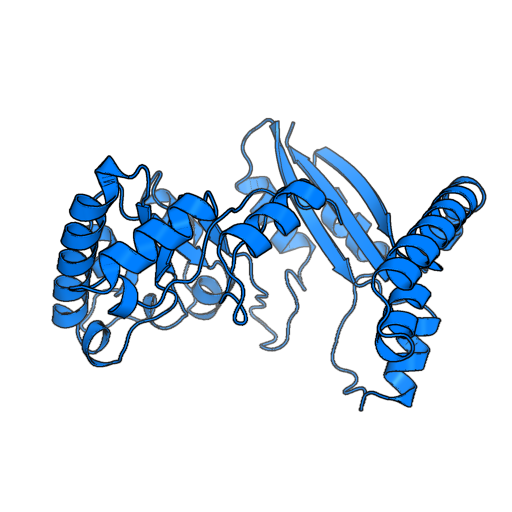.772 3.137 12.961 1.00 98.56 82 LEU A N 1
ATOM 625 C CA . LEU A 1 82 ? -19.953 3.690 11.620 1.00 98.56 82 LEU A CA 1
ATOM 626 C C . LEU A 1 82 ? -19.368 2.779 10.529 1.00 98.56 82 LEU A C 1
ATOM 628 O O . LEU A 1 82 ? -20.001 2.560 9.500 1.00 98.56 82 LEU A O 1
ATOM 632 N N . PHE A 1 83 ? -18.182 2.212 10.755 1.00 98.81 83 PHE A N 1
ATOM 633 C CA . PHE A 1 83 ? -17.563 1.277 9.812 1.00 98.81 83 PHE A CA 1
ATOM 634 C C . PHE A 1 83 ? -18.322 -0.043 9.707 1.00 98.81 83 PHE A C 1
ATOM 636 O O . PHE A 1 83 ? -18.405 -0.589 8.608 1.00 98.81 83 PHE A O 1
ATOM 643 N N . ASN A 1 84 ? -18.911 -0.529 10.802 1.00 98.81 84 ASN A N 1
ATOM 644 C CA . ASN A 1 84 ? -19.783 -1.703 10.764 1.00 98.81 84 ASN A CA 1
ATOM 645 C C . ASN A 1 84 ? -21.020 -1.445 9.896 1.00 98.81 84 ASN A C 1
ATOM 647 O O . ASN A 1 84 ? -21.337 -2.270 9.040 1.00 98.81 84 ASN A O 1
ATOM 651 N N . ASP A 1 85 ? -21.652 -0.280 10.059 1.00 98.38 85 ASP A N 1
ATOM 652 C CA . ASP A 1 85 ? -22.816 0.121 9.264 1.00 98.38 85 ASP A CA 1
ATOM 653 C C . ASP A 1 85 ? -22.459 0.266 7.770 1.00 98.38 85 ASP A C 1
ATOM 655 O O . ASP A 1 85 ? -23.251 -0.089 6.895 1.00 98.38 85 ASP A O 1
ATOM 659 N N . ILE A 1 86 ? -21.269 0.791 7.450 1.00 98.56 86 ILE A N 1
ATOM 660 C CA . ILE A 1 86 ? -20.778 0.877 6.064 1.00 98.56 86 ILE A CA 1
ATOM 661 C C . ILE A 1 86 ? -20.513 -0.524 5.505 1.00 98.56 86 ILE A C 1
ATOM 663 O O . ILE A 1 86 ? -20.959 -0.816 4.396 1.00 98.56 86 ILE A O 1
ATOM 667 N N . ALA A 1 87 ? -19.807 -1.381 6.252 1.00 98.38 87 ALA A N 1
ATOM 668 C CA . ALA A 1 87 ? -19.458 -2.737 5.830 1.00 98.38 87 ALA A CA 1
ATOM 669 C C . ALA A 1 87 ? -20.704 -3.552 5.474 1.00 98.38 87 ALA A C 1
ATOM 671 O O . ALA A 1 87 ? -20.744 -4.177 4.417 1.00 98.38 87 ALA A O 1
ATOM 672 N N . GLU A 1 88 ? -21.748 -3.472 6.301 1.00 97.94 88 GLU A N 1
ATOM 673 C CA . GLU A 1 88 ? -23.026 -4.136 6.042 1.00 97.94 88 GLU A CA 1
ATOM 674 C C . GLU A 1 88 ? -23.672 -3.654 4.733 1.00 97.94 88 GLU A C 1
ATOM 676 O O . GLU A 1 88 ? -24.090 -4.467 3.912 1.00 97.94 88 GLU A O 1
ATOM 681 N N . LYS A 1 89 ? -23.687 -2.339 4.479 1.00 97.62 89 LYS A N 1
ATOM 682 C CA . LYS A 1 89 ? -24.312 -1.758 3.276 1.00 97.62 89 LYS A CA 1
ATOM 683 C C . LYS A 1 89 ? -23.615 -2.129 1.968 1.00 97.62 89 LYS A C 1
ATOM 685 O O . LYS A 1 89 ? -24.261 -2.124 0.920 1.00 97.62 89 LYS A O 1
ATOM 690 N N . ILE A 1 90 ? -22.309 -2.394 2.000 1.00 97.50 90 ILE A N 1
ATOM 691 C CA . ILE A 1 90 ? -21.520 -2.683 0.791 1.00 97.50 90 ILE A CA 1
ATOM 692 C C . ILE A 1 90 ? -21.200 -4.171 0.607 1.00 97.50 90 ILE A C 1
ATOM 694 O O . ILE A 1 90 ? -20.696 -4.542 -0.454 1.00 97.50 90 ILE A O 1
ATOM 698 N N . ALA A 1 91 ? -21.521 -5.022 1.588 1.00 94.88 91 ALA A N 1
ATOM 699 C CA . ALA A 1 91 ? -21.213 -6.452 1.561 1.00 94.88 91 ALA A CA 1
ATOM 700 C C . ALA A 1 91 ? -21.775 -7.150 0.308 1.00 94.88 91 ALA A C 1
ATOM 702 O O . ALA A 1 91 ? -21.036 -7.823 -0.414 1.00 94.88 91 ALA A O 1
ATOM 703 N N . ASP A 1 92 ? -23.044 -6.897 -0.029 1.00 95.75 92 ASP A N 1
ATOM 704 C CA . ASP A 1 92 ? -23.715 -7.479 -1.206 1.00 95.75 92 ASP A CA 1
ATOM 705 C C . ASP A 1 92 ? -23.158 -6.973 -2.549 1.00 95.75 92 ASP A C 1
ATOM 707 O O . ASP A 1 92 ? -23.488 -7.495 -3.615 1.00 95.75 92 ASP A O 1
ATOM 711 N N . GLN A 1 93 ? -22.296 -5.954 -2.522 1.00 95.88 93 GLN A N 1
ATOM 712 C CA . GLN A 1 93 ? -21.600 -5.444 -3.705 1.00 95.88 93 GLN A CA 1
ATOM 713 C C . GLN A 1 93 ? -20.233 -6.107 -3.915 1.00 95.88 93 GLN A C 1
ATOM 715 O O . GLN A 1 93 ? -19.541 -5.762 -4.873 1.00 95.88 93 GLN A O 1
ATOM 720 N N . GLY A 1 94 ? -19.848 -7.056 -3.053 1.00 94.44 94 GLY A N 1
ATOM 721 C CA . GLY A 1 94 ? -18.545 -7.720 -3.107 1.00 94.44 94 GLY A CA 1
ATOM 722 C C . GLY A 1 94 ? -17.388 -6.796 -2.720 1.00 94.44 94 GLY A C 1
ATOM 723 O O . GLY A 1 94 ? -16.271 -6.986 -3.199 1.00 94.44 94 GLY A O 1
ATOM 724 N N . MET A 1 95 ? -17.663 -5.781 -1.897 1.00 96.50 95 MET A N 1
ATOM 725 C CA . MET A 1 95 ? -16.683 -4.803 -1.431 1.00 96.50 95 MET A CA 1
ATOM 726 C C . MET A 1 95 ? -16.500 -4.888 0.081 1.00 96.50 95 MET A C 1
ATOM 728 O O . MET A 1 95 ? -17.418 -5.246 0.815 1.00 96.50 95 MET A O 1
ATOM 732 N N . CYS A 1 96 ? -15.321 -4.492 0.548 1.00 97.00 96 CYS A N 1
ATOM 733 C CA . CYS A 1 96 ? -15.009 -4.324 1.960 1.00 97.00 96 CYS A CA 1
ATOM 734 C C . CYS A 1 96 ? -14.566 -2.883 2.222 1.00 97.00 96 CYS A C 1
ATOM 736 O O . CYS A 1 96 ? -13.850 -2.283 1.417 1.00 97.00 96 CYS A O 1
ATOM 738 N N . THR A 1 97 ? -14.954 -2.350 3.377 1.00 98.50 97 THR A N 1
ATOM 739 C CA . THR A 1 97 ? -14.416 -1.092 3.903 1.00 98.50 97 THR A CA 1
ATOM 740 C C . THR A 1 97 ? -13.339 -1.397 4.934 1.00 98.50 97 THR A C 1
ATOM 742 O O . THR A 1 97 ? -13.255 -2.512 5.455 1.00 98.50 97 THR A O 1
ATOM 745 N N . GLY A 1 98 ? -12.502 -0.421 5.244 1.00 98.19 98 GLY A N 1
ATOM 746 C CA . GLY A 1 98 ? -11.469 -0.577 6.253 1.00 98.19 98 GLY A CA 1
ATOM 747 C C . GLY A 1 98 ? -10.753 0.713 6.564 1.00 98.19 98 GLY A C 1
ATOM 748 O O . GLY A 1 98 ? -10.988 1.729 5.920 1.00 98.19 98 GLY A O 1
ATOM 749 N N . TYR A 1 99 ? -9.865 0.669 7.544 1.00 98.56 99 TYR A N 1
ATOM 750 C CA . TYR A 1 99 ? -9.143 1.845 8.010 1.00 98.56 99 TYR A CA 1
ATOM 751 C C . TYR A 1 99 ? -7.627 1.639 7.921 1.00 98.56 99 TYR A C 1
ATOM 753 O O . TYR A 1 99 ? -7.129 0.545 8.203 1.00 98.56 99 TYR A O 1
ATOM 761 N N . HIS A 1 100 ? -6.917 2.687 7.500 1.00 97.81 100 HIS A N 1
ATOM 762 C CA . HIS A 1 100 ? -5.456 2.767 7.440 1.00 97.81 100 HIS A CA 1
ATOM 763 C C . HIS A 1 100 ? -4.924 3.504 8.673 1.00 97.81 100 HIS A C 1
ATOM 765 O O . HIS A 1 100 ? -5.368 4.618 8.959 1.00 97.81 100 HIS A O 1
ATOM 771 N N . ASN A 1 101 ? -3.963 2.918 9.390 1.00 97.06 101 ASN A N 1
ATOM 772 C CA . ASN A 1 101 ? -3.353 3.590 10.539 1.00 97.06 101 ASN A CA 1
ATOM 773 C C . ASN A 1 101 ? -2.320 4.644 10.136 1.00 97.06 101 ASN A C 1
ATOM 775 O O . ASN A 1 101 ? -1.593 4.510 9.157 1.00 97.06 101 ASN A O 1
ATOM 779 N N . HIS A 1 102 ? -2.129 5.602 11.030 1.00 94.62 102 HIS A N 1
ATOM 780 C CA . HIS A 1 102 ? -0.916 6.390 11.157 1.00 94.62 102 HIS A CA 1
ATOM 781 C C . HIS A 1 102 ? -0.241 6.069 12.495 1.00 94.62 102 HIS A C 1
ATOM 783 O O . HIS A 1 102 ? -0.424 5.000 13.076 1.00 94.62 102 HIS A O 1
ATOM 789 N N . THR A 1 103 ? 0.632 6.966 12.942 1.00 92.12 103 THR A N 1
ATOM 790 C CA . THR A 1 103 ? 1.378 6.830 14.194 1.00 92.12 103 THR A CA 1
ATOM 791 C C . THR A 1 103 ? 0.475 7.067 15.410 1.00 92.12 103 THR A C 1
ATOM 793 O O . THR A 1 103 ? 0.603 6.347 16.396 1.00 92.12 103 THR A O 1
ATOM 796 N N . SER A 1 104 ? -0.487 7.996 15.322 1.00 93.69 104 SER A N 1
ATOM 797 C CA . SER A 1 104 ? -1.378 8.372 16.432 1.00 93.69 104 SER A CA 1
ATOM 798 C C . SER A 1 104 ? -2.247 7.227 16.946 1.00 93.69 104 SER A C 1
ATOM 800 O O . SER A 1 104 ? -2.613 7.203 18.115 1.00 93.69 104 SER A O 1
ATOM 802 N N . GLU A 1 105 ? -2.575 6.255 16.098 1.00 96.81 105 GLU A N 1
ATOM 803 C CA . GLU A 1 105 ? -3.455 5.142 16.458 1.00 96.81 105 GLU A CA 1
ATOM 804 C C . GLU A 1 105 ? -2.793 4.146 17.421 1.00 96.81 105 GLU A C 1
ATOM 806 O O . GLU A 1 105 ? -3.484 3.337 18.048 1.00 96.81 105 GLU A O 1
ATOM 811 N N . PHE A 1 106 ? -1.468 4.221 17.561 1.00 96.44 106 PHE A N 1
ATOM 812 C CA . PHE A 1 106 ? -0.682 3.427 18.505 1.00 96.44 106 PHE A CA 1
ATOM 813 C C . PHE A 1 106 ? -0.205 4.238 19.714 1.00 96.44 106 PHE A C 1
ATOM 815 O O . PHE A 1 106 ? 0.540 3.720 20.545 1.00 96.44 106 PHE A O 1
ATOM 822 N N . GLU A 1 107 ? -0.648 5.486 19.849 1.00 94.38 107 GLU A N 1
ATOM 823 C CA . GLU A 1 107 ? -0.429 6.284 21.049 1.00 94.38 107 GLU A CA 1
ATOM 824 C C . GLU A 1 107 ? -1.629 6.100 21.995 1.00 94.38 107 GLU A C 1
ATOM 826 O O . GLU A 1 107 ? -2.777 6.282 21.576 1.00 94.38 107 GLU A O 1
ATOM 831 N N . PRO A 1 108 ? -1.421 5.711 23.268 1.00 95.69 108 PRO A N 1
ATOM 832 C CA . PRO A 1 108 ? -2.529 5.504 24.191 1.00 95.69 108 PRO A CA 1
ATOM 833 C C . PRO A 1 108 ? -3.364 6.770 24.399 1.00 95.69 108 PRO A C 1
ATOM 835 O O . PRO A 1 108 ? -2.861 7.813 24.814 1.00 95.69 108 PRO A O 1
ATOM 838 N N . MET A 1 109 ? -4.672 6.636 24.209 1.00 95.50 109 MET A N 1
ATOM 839 C CA . MET A 1 109 ? -5.675 7.655 24.493 1.00 95.50 109 MET A CA 1
ATOM 840 C C . MET A 1 109 ? -6.585 7.125 25.595 1.00 95.50 109 MET A C 1
ATOM 842 O O . MET A 1 109 ? -7.155 6.047 25.455 1.00 95.50 109 MET A O 1
ATOM 846 N N . GLU A 1 110 ? -6.683 7.839 26.719 1.00 96.44 110 GLU A N 1
ATOM 847 C CA . GLU A 1 110 ? -7.460 7.395 27.893 1.00 96.44 110 GLU A CA 1
ATOM 848 C C . GLU A 1 110 ? -7.104 5.954 28.339 1.00 96.44 110 GLU A C 1
ATOM 850 O O . GLU A 1 110 ? -7.951 5.167 28.759 1.00 96.44 110 GLU A O 1
ATOM 855 N N . GLY A 1 111 ? -5.823 5.583 28.214 1.00 96.00 111 GLY A N 1
ATOM 856 C CA . GLY A 1 111 ? -5.299 4.276 28.625 1.00 96.00 111 GLY A CA 1
ATOM 857 C C . GLY A 1 111 ? -5.536 3.119 27.646 1.00 96.00 111 GLY A C 1
ATOM 858 O O . GLY A 1 111 ? -5.150 1.995 27.958 1.00 96.00 111 GLY A O 1
ATOM 859 N N . LYS A 1 112 ? -6.128 3.361 26.470 1.00 96.75 112 LYS A N 1
ATOM 860 C CA . LYS A 1 112 ? -6.320 2.348 25.418 1.00 96.75 112 LYS A CA 1
ATOM 861 C C . LYS A 1 112 ? -5.709 2.803 24.099 1.00 96.75 112 LYS A C 1
ATOM 863 O O . LYS A 1 112 ? -5.674 3.995 23.808 1.00 96.75 112 LYS A O 1
ATOM 868 N N . LEU A 1 113 ? -5.247 1.855 23.288 1.00 97.81 113 LEU A N 1
ATOM 869 C CA . LEU A 1 113 ? -4.786 2.156 21.935 1.00 97.81 113 LEU A CA 1
ATOM 870 C C . LEU A 1 113 ? -5.991 2.370 21.015 1.00 97.81 113 LEU A C 1
ATOM 872 O O . LEU A 1 113 ? -6.832 1.472 20.928 1.00 97.81 113 LEU A O 1
ATOM 876 N N . PRO A 1 114 ? -6.082 3.505 20.305 1.00 98.25 114 PRO A N 1
ATOM 877 C CA . PRO A 1 114 ? -7.130 3.716 19.316 1.00 98.25 114 PRO A CA 1
ATOM 878 C C . PRO A 1 114 ? -7.250 2.599 18.274 1.00 98.25 114 PRO A C 1
ATOM 880 O O . PRO A 1 114 ? -8.362 2.180 17.960 1.00 98.25 114 PRO A O 1
ATOM 883 N N . TRP A 1 115 ? -6.121 2.063 17.795 1.00 98.06 115 TRP A N 1
ATOM 884 C CA . TRP A 1 115 ? -6.101 0.941 16.853 1.00 98.06 115 TRP A CA 1
ATOM 885 C C . TRP A 1 115 ? -6.812 -0.302 17.404 1.00 98.06 115 TRP A C 1
ATOM 887 O O . TRP A 1 115 ? -7.600 -0.931 16.696 1.00 98.06 115 TRP A O 1
ATOM 897 N N . ASP A 1 116 ? -6.590 -0.619 18.685 1.00 97.94 116 ASP A N 1
ATOM 898 C CA . ASP A 1 116 ? -7.245 -1.749 19.348 1.00 97.94 116 ASP A CA 1
ATOM 899 C C . ASP A 1 116 ? -8.719 -1.465 19.647 1.00 97.94 116 ASP A C 1
ATOM 901 O O . ASP A 1 116 ? -9.560 -2.356 19.526 1.00 97.94 116 ASP A O 1
ATOM 905 N N . THR A 1 117 ? -9.054 -0.228 20.021 1.00 98.44 117 THR A N 1
ATOM 906 C CA . THR A 1 117 ? -10.448 0.182 20.220 1.00 98.44 117 THR A CA 1
ATOM 907 C C . THR A 1 117 ? -11.231 0.062 18.919 1.00 98.44 117 THR A C 1
ATOM 909 O O . THR A 1 117 ? -12.315 -0.515 18.917 1.00 98.44 117 THR A O 1
ATOM 912 N N . PHE A 1 118 ? -10.680 0.526 17.799 1.00 98.62 118 PHE A N 1
ATOM 913 C CA . PHE A 1 118 ? -11.312 0.378 16.494 1.00 98.62 118 PHE A CA 1
ATOM 914 C C . PHE A 1 118 ? -11.419 -1.096 16.080 1.00 98.62 118 PHE A C 1
ATOM 916 O O . PHE A 1 118 ? -12.515 -1.593 15.814 1.00 98.62 118 PHE A O 1
ATOM 923 N N . GLY A 1 119 ? -10.298 -1.822 16.068 1.00 97.88 119 GLY A N 1
ATOM 924 C CA . GLY A 1 119 ? -10.248 -3.222 15.644 1.00 97.88 119 GLY A CA 1
ATOM 925 C C . GLY A 1 119 ? -11.120 -4.134 16.504 1.00 97.88 119 GLY A C 1
ATOM 926 O O . GLY A 1 119 ? -11.898 -4.923 15.980 1.00 97.88 119 GLY A O 1
ATOM 927 N N . GLY A 1 120 ? -11.065 -3.983 17.827 1.00 97.94 120 GLY A N 1
ATOM 928 C CA . GLY A 1 120 ? -11.830 -4.798 18.774 1.00 97.94 120 GLY A CA 1
ATOM 929 C C . GLY A 1 120 ? -13.341 -4.548 18.780 1.00 97.94 120 GLY A C 1
ATOM 930 O O . GLY A 1 120 ? -14.069 -5.345 19.362 1.00 97.94 120 GLY A O 1
ATOM 931 N N . ASN A 1 121 ? -13.819 -3.468 18.150 1.00 98.69 121 ASN A N 1
ATOM 932 C CA . ASN A 1 121 ? -15.244 -3.106 18.103 1.00 98.69 121 ASN A CA 1
ATOM 933 C C . ASN A 1 121 ? -15.808 -3.057 16.671 1.00 98.69 121 ASN A C 1
ATOM 935 O O . ASN A 1 121 ? -16.952 -2.647 16.457 1.00 98.69 121 ASN A O 1
ATOM 939 N N . THR A 1 122 ? -15.024 -3.487 15.683 1.00 98.69 122 THR A N 1
ATOM 940 C CA . THR A 1 122 ? -15.464 -3.630 14.292 1.00 98.69 122 THR A CA 1
ATOM 941 C C . THR A 1 122 ? -15.668 -5.096 13.920 1.00 98.69 122 THR A C 1
ATOM 943 O O . THR A 1 122 ? -15.057 -5.987 14.506 1.00 98.69 122 THR A O 1
ATOM 946 N N . ARG A 1 123 ? -16.531 -5.348 12.934 1.00 97.31 123 ARG A N 1
ATOM 947 C CA . ARG A 1 123 ? -16.761 -6.670 12.341 1.00 97.31 123 ARG A CA 1
ATOM 948 C C . ARG A 1 123 ? -15.474 -7.233 11.725 1.00 97.31 123 ARG A C 1
ATOM 950 O O . ARG A 1 123 ? -14.613 -6.483 11.266 1.00 97.31 123 ARG A O 1
ATOM 957 N N . ASP A 1 124 ? -15.389 -8.558 11.622 1.00 96.25 124 ASP A N 1
ATOM 958 C CA . ASP A 1 124 ? -14.221 -9.252 11.055 1.00 96.25 124 ASP A CA 1
ATOM 959 C C . ASP A 1 124 ? -13.994 -8.975 9.558 1.00 96.25 124 ASP A C 1
ATOM 961 O O . ASP A 1 124 ? -12.886 -9.155 9.052 1.00 96.25 124 ASP A O 1
ATOM 965 N N . ASP A 1 125 ? -15.025 -8.525 8.840 1.00 95.00 125 ASP A N 1
ATOM 966 C CA . ASP A 1 125 ? -14.955 -8.136 7.427 1.00 95.00 125 ASP A CA 1
ATOM 967 C C . ASP A 1 125 ? -14.519 -6.676 7.209 1.00 95.00 125 ASP A C 1
ATOM 969 O O . ASP A 1 125 ? -14.245 -6.283 6.072 1.00 95.00 125 ASP A O 1
ATOM 973 N N . VAL A 1 126 ? -14.369 -5.886 8.279 1.00 98.44 126 VAL A N 1
ATOM 974 C CA . VAL A 1 126 ? -13.744 -4.561 8.210 1.00 98.44 126 VAL A CA 1
ATOM 975 C C . VAL A 1 126 ? -12.228 -4.733 8.137 1.00 98.44 126 VAL A C 1
ATOM 977 O O . VAL A 1 126 ? -11.596 -5.272 9.051 1.00 98.44 126 VAL A O 1
ATOM 980 N N . VAL A 1 127 ? -11.623 -4.247 7.056 1.00 98.00 127 VAL A N 1
ATOM 981 C CA . VAL A 1 127 ? -10.182 -4.364 6.812 1.00 98.00 127 VAL A CA 1
ATOM 982 C C . VAL A 1 127 ? -9.401 -3.471 7.777 1.00 98.00 127 VAL A C 1
ATOM 984 O O . VAL A 1 127 ? -9.704 -2.292 7.955 1.00 98.00 127 VAL A O 1
ATOM 987 N N . MET A 1 128 ? -8.352 -4.033 8.370 1.00 97.69 128 MET A N 1
ATOM 988 C CA . MET A 1 128 ? -7.363 -3.300 9.158 1.00 97.69 128 MET A CA 1
ATOM 989 C C . MET A 1 128 ? -6.097 -3.174 8.316 1.00 97.69 128 MET A C 1
ATOM 991 O O . MET A 1 128 ? -5.235 -4.059 8.338 1.00 97.69 128 MET A O 1
ATOM 995 N N . GLN A 1 129 ? -6.025 -2.113 7.505 1.00 96.44 129 GLN A N 1
ATOM 996 C CA . GLN A 1 129 ? -4.885 -1.877 6.623 1.00 96.44 129 GLN A CA 1
ATOM 997 C C . GLN A 1 129 ? -3.720 -1.370 7.464 1.00 96.44 129 GLN A C 1
ATOM 999 O O . GLN A 1 129 ? -3.628 -0.179 7.757 1.00 96.44 129 GLN A O 1
ATOM 1004 N N . ILE A 1 130 ? -2.846 -2.291 7.863 1.00 93.56 130 ILE A N 1
ATOM 1005 C CA . ILE A 1 130 ? -1.709 -1.935 8.695 1.00 93.56 130 ILE A CA 1
ATOM 1006 C C . ILE A 1 130 ? -0.578 -1.348 7.850 1.00 93.56 130 ILE A C 1
ATOM 1008 O O . ILE A 1 130 ? -0.098 -1.966 6.899 1.00 93.56 130 ILE A O 1
ATOM 1012 N N . ASP A 1 131 ? -0.136 -0.158 8.221 1.00 91.19 131 ASP A N 1
ATOM 1013 C CA . ASP A 1 131 ? 1.103 0.451 7.787 1.00 91.19 131 ASP A CA 1
ATOM 1014 C C . ASP A 1 131 ? 2.197 0.183 8.812 1.00 91.19 131 ASP A C 1
ATOM 1016 O O . ASP A 1 131 ? 2.187 0.703 9.934 1.00 91.19 131 ASP A O 1
ATOM 1020 N N . ILE A 1 132 ? 3.153 -0.640 8.395 1.00 86.25 132 ILE A N 1
ATOM 1021 C CA . ILE A 1 132 ? 4.258 -1.096 9.233 1.00 86.25 132 ILE A CA 1
ATOM 1022 C C . ILE A 1 132 ? 5.154 0.081 9.632 1.00 86.25 132 ILE A C 1
ATOM 1024 O O . ILE A 1 132 ? 5.588 0.156 10.778 1.00 86.25 132 ILE A O 1
ATOM 1028 N N . GLY A 1 133 ? 5.422 1.022 8.723 1.00 80.25 133 GLY A N 1
ATOM 1029 C CA . GLY A 1 133 ? 6.322 2.139 9.006 1.00 80.25 133 GLY A CA 1
ATOM 1030 C C . GLY A 1 133 ? 5.730 3.095 10.037 1.00 80.25 133 GLY A C 1
ATOM 1031 O O . GLY A 1 133 ? 6.421 3.509 10.966 1.00 80.25 133 GLY A O 1
ATOM 1032 N N . HIS A 1 134 ? 4.439 3.407 9.927 1.00 85.50 134 HIS A N 1
ATOM 1033 C CA . HIS A 1 134 ? 3.740 4.230 10.913 1.00 85.50 134 HIS A CA 1
ATOM 1034 C C . HIS A 1 134 ? 3.650 3.571 12.291 1.00 85.50 134 HIS A C 1
ATOM 1036 O O . HIS A 1 134 ? 3.876 4.261 13.289 1.00 85.50 134 HIS A O 1
ATOM 1042 N N . ALA A 1 135 ? 3.386 2.262 12.342 1.00 88.69 135 ALA A N 1
ATOM 1043 C CA . ALA A 1 135 ? 3.374 1.493 13.584 1.00 88.69 135 ALA A CA 1
ATOM 1044 C C . ALA A 1 135 ? 4.748 1.498 14.269 1.00 88.69 135 ALA A C 1
ATOM 1046 O O . ALA A 1 135 ? 4.862 1.842 15.445 1.00 88.69 135 ALA A O 1
ATOM 1047 N N . LEU A 1 136 ? 5.811 1.213 13.514 1.00 83.88 136 LEU A N 1
ATOM 1048 C CA . LEU A 1 136 ? 7.175 1.218 14.041 1.00 83.88 136 LEU A CA 1
ATOM 1049 C C . LEU A 1 136 ? 7.610 2.610 14.531 1.00 83.88 136 LEU A C 1
ATOM 1051 O O . LEU A 1 136 ? 8.288 2.713 15.553 1.00 83.88 136 LEU A O 1
ATOM 1055 N N . ARG A 1 137 ? 7.187 3.699 13.865 1.00 79.75 137 ARG A N 1
ATOM 1056 C CA . ARG A 1 137 ? 7.426 5.083 14.338 1.00 79.75 137 ARG A CA 1
ATOM 1057 C C . ARG A 1 137 ? 6.784 5.374 15.689 1.00 79.75 137 ARG A C 1
ATOM 1059 O O . ARG A 1 137 ? 7.341 6.159 16.446 1.00 79.75 137 ARG A O 1
ATOM 1066 N N . ALA A 1 138 ? 5.667 4.726 16.003 1.00 86.50 138 ALA A N 1
ATOM 1067 C CA . ALA A 1 138 ? 5.036 4.817 17.316 1.00 86.50 138 ALA A CA 1
ATOM 1068 C C . ALA A 1 138 ? 5.686 3.894 18.367 1.00 86.50 138 ALA A C 1
ATOM 1070 O O . ALA A 1 138 ? 5.226 3.835 19.503 1.00 86.50 138 ALA A O 1
ATOM 1071 N N . GLY A 1 139 ? 6.726 3.133 17.999 1.00 86.50 139 GLY A N 1
ATOM 1072 C CA . GLY A 1 139 ? 7.328 2.109 18.858 1.00 86.50 139 GLY A CA 1
ATOM 1073 C C . GLY A 1 139 ? 6.472 0.847 19.009 1.00 86.50 139 GLY A C 1
ATOM 1074 O O . GLY A 1 139 ? 6.715 0.049 19.913 1.00 86.50 139 GLY A O 1
ATOM 1075 N N . ALA A 1 140 ? 5.470 0.664 18.150 1.00 89.25 140 ALA A N 1
ATOM 1076 C CA . ALA A 1 140 ? 4.570 -0.478 18.179 1.00 89.25 140 ALA A CA 1
ATOM 1077 C C . ALA A 1 140 ? 5.174 -1.690 17.444 1.00 89.25 140 ALA A C 1
ATOM 1079 O O . ALA A 1 140 ? 5.946 -1.526 16.499 1.00 89.25 140 ALA A O 1
ATOM 1080 N N . ASP A 1 141 ? 4.791 -2.911 17.837 1.00 88.56 141 ASP A N 1
ATOM 1081 C CA . ASP A 1 141 ? 5.107 -4.134 17.086 1.00 88.56 141 ASP A CA 1
ATOM 1082 C C . ASP A 1 141 ? 3.955 -4.469 16.123 1.00 88.56 141 ASP A C 1
ATOM 1084 O O . ASP A 1 141 ? 2.937 -5.020 16.562 1.00 88.56 141 ASP A O 1
ATOM 1088 N N . PRO A 1 142 ? 4.079 -4.171 14.818 1.00 88.56 142 PRO A N 1
ATOM 1089 C CA . PRO A 1 142 ? 2.997 -4.374 13.864 1.00 88.56 142 PRO A CA 1
ATOM 1090 C C . PRO A 1 142 ? 2.606 -5.846 13.691 1.00 88.56 142 PRO A C 1
ATOM 1092 O O . PRO A 1 142 ? 1.445 -6.129 13.391 1.00 88.56 142 PRO A O 1
ATOM 1095 N N . VAL A 1 143 ? 3.528 -6.795 13.899 1.00 88.19 143 VAL A N 1
ATOM 1096 C CA . VAL A 1 143 ? 3.211 -8.222 13.744 1.00 88.19 143 VAL A CA 1
ATOM 1097 C C . VAL A 1 143 ? 2.249 -8.677 14.831 1.00 88.19 143 VAL A C 1
ATOM 1099 O O . VAL A 1 143 ? 1.276 -9.362 14.519 1.00 88.19 143 VAL A O 1
ATOM 1102 N N . SER A 1 144 ? 2.429 -8.196 16.064 1.00 90.81 144 SER A N 1
ATOM 1103 C CA . SER A 1 144 ? 1.498 -8.482 17.158 1.00 90.81 144 SER A CA 1
ATOM 1104 C C . SER A 1 144 ? 0.056 -8.048 16.848 1.00 90.81 144 SER A C 1
ATOM 1106 O O . SER A 1 144 ? -0.888 -8.731 17.243 1.00 90.81 144 SER A O 1
ATOM 1108 N N . PHE A 1 145 ? -0.143 -6.954 16.101 1.00 92.94 145 PHE A N 1
ATOM 1109 C CA . PHE A 1 145 ? -1.480 -6.499 15.702 1.00 92.94 145 PHE A CA 1
ATOM 1110 C C . PHE A 1 145 ? -2.058 -7.326 14.552 1.00 92.94 145 PHE A C 1
ATOM 1112 O O . PHE A 1 145 ? -3.249 -7.632 14.572 1.00 92.94 145 PHE A O 1
ATOM 1119 N N . ILE A 1 146 ? -1.235 -7.733 13.581 1.00 90.75 146 ILE A N 1
ATOM 1120 C CA . ILE A 1 146 ? -1.662 -8.641 12.503 1.00 90.75 146 ILE A CA 1
ATOM 1121 C C . ILE A 1 146 ? -2.126 -9.982 13.087 1.00 90.75 146 ILE A C 1
ATOM 1123 O O . ILE A 1 146 ? -3.153 -10.520 12.674 1.00 90.75 146 ILE A O 1
ATOM 1127 N N . GLU A 1 147 ? -1.382 -10.519 14.056 1.00 91.25 147 GLU A N 1
ATOM 1128 C CA . GLU A 1 147 ? -1.713 -11.778 14.729 1.00 91.25 147 GLU A CA 1
ATOM 1129 C C . GLU A 1 147 ? -2.964 -11.657 15.604 1.00 91.25 147 GLU A C 1
ATOM 1131 O O . GLU A 1 147 ? -3.772 -12.585 15.655 1.00 91.25 147 GLU A O 1
ATOM 1136 N N . ARG A 1 148 ? -3.156 -10.505 16.257 1.00 93.94 148 ARG A N 1
ATOM 1137 C CA . ARG A 1 148 ? -4.329 -10.218 17.094 1.00 93.94 148 ARG A CA 1
ATOM 1138 C C . ARG A 1 148 ? -5.625 -10.090 16.293 1.00 93.94 148 ARG A C 1
ATOM 1140 O O . ARG A 1 148 ? -6.681 -10.449 16.806 1.00 93.94 148 ARG A O 1
ATOM 1147 N N . TYR A 1 149 ? -5.547 -9.609 15.052 1.00 94.62 149 TYR A N 1
ATOM 1148 C CA . TYR A 1 149 ? -6.690 -9.419 14.153 1.00 94.62 149 TYR A CA 1
ATOM 1149 C C . TYR A 1 149 ? -6.569 -10.308 12.902 1.00 94.62 149 TYR A C 1
ATOM 1151 O O . TYR A 1 149 ? -6.438 -9.808 11.774 1.00 94.62 149 TYR A O 1
ATOM 1159 N N . PRO A 1 150 ? -6.596 -11.645 13.073 1.00 91.94 150 PRO A N 1
ATOM 1160 C CA . PRO A 1 150 ? -6.268 -12.577 12.007 1.00 91.94 150 PRO A CA 1
ATOM 1161 C C . PRO A 1 150 ? -7.232 -12.432 10.829 1.00 91.94 150 PRO A C 1
ATOM 1163 O O . PRO A 1 150 ? -8.449 -12.399 10.974 1.00 91.94 150 PRO A O 1
ATOM 1166 N N . GLY A 1 151 ? -6.671 -12.359 9.623 1.00 89.19 151 GLY A N 1
ATOM 1167 C CA . GLY A 1 151 ? -7.449 -12.261 8.390 1.00 89.19 151 GLY A CA 1
ATOM 1168 C C . GLY A 1 151 ? -7.963 -10.858 8.058 1.00 89.19 151 GLY A C 1
ATOM 1169 O O . GLY A 1 151 ? -8.511 -10.703 6.964 1.00 89.19 151 GLY A O 1
ATOM 1170 N N . ARG A 1 152 ? -7.739 -9.855 8.919 1.00 95.31 152 ARG A N 1
ATOM 1171 C CA . ARG A 1 152 ? -8.199 -8.470 8.709 1.00 95.31 152 ARG A CA 1
ATOM 1172 C C . ARG A 1 152 ? -7.172 -7.579 8.007 1.00 95.31 152 ARG A C 1
ATOM 1174 O O . ARG A 1 152 ? -7.564 -6.640 7.319 1.00 95.31 152 ARG A O 1
ATOM 1181 N N . SER A 1 153 ? -5.882 -7.916 8.060 1.00 91.44 153 SER A N 1
ATOM 1182 C CA . SER A 1 153 ? -4.820 -7.279 7.259 1.00 91.44 153 SER A CA 1
ATOM 1183 C C . SER A 1 153 ? -4.798 -7.796 5.813 1.00 91.44 153 SER A C 1
ATOM 1185 O O . SER A 1 153 ? -3.854 -8.459 5.387 1.00 91.44 153 SER A O 1
ATOM 1187 N N . LYS A 1 154 ? -5.871 -7.533 5.049 1.00 86.69 154 LYS A N 1
ATOM 1188 C CA . LYS A 1 154 ? -5.963 -7.885 3.612 1.00 86.69 154 LYS A CA 1
ATOM 1189 C C . LYS A 1 154 ? -4.991 -7.083 2.746 1.00 86.69 154 LYS A C 1
ATOM 1191 O O . LYS A 1 154 ? -4.552 -7.557 1.703 1.00 86.69 154 LYS A O 1
ATOM 1196 N N . LEU A 1 155 ? -4.687 -5.871 3.202 1.00 88.25 155 LEU A N 1
ATOM 1197 C CA . LEU A 1 155 ? -3.777 -4.914 2.594 1.00 88.25 155 LEU A CA 1
ATOM 1198 C C . LEU A 1 155 ? -2.779 -4.492 3.668 1.00 88.25 155 LEU A C 1
ATOM 1200 O O . LEU A 1 155 ? -3.174 -4.221 4.802 1.00 88.25 155 LEU A O 1
ATOM 1204 N N . VAL A 1 156 ? -1.500 -4.447 3.312 1.00 88.06 156 VAL A N 1
ATOM 1205 C CA . VAL A 1 156 ? -0.418 -4.034 4.208 1.00 88.06 156 VAL A CA 1
ATOM 1206 C C . VAL A 1 156 ? 0.412 -2.994 3.484 1.00 88.06 156 VAL A C 1
ATOM 1208 O O . VAL A 1 156 ? 0.818 -3.209 2.341 1.00 88.06 156 VAL A O 1
ATOM 1211 N N . HIS A 1 157 ? 0.660 -1.868 4.142 1.00 86.12 157 HIS A N 1
ATOM 1212 C CA . HIS A 1 157 ? 1.553 -0.837 3.636 1.00 86.12 157 HIS A CA 1
ATOM 1213 C C . HIS A 1 157 ? 2.937 -1.016 4.248 1.00 86.12 157 HIS A C 1
ATOM 1215 O O . HIS A 1 157 ? 3.102 -1.136 5.463 1.00 86.12 157 HIS A O 1
ATOM 1221 N N . LEU A 1 158 ? 3.947 -1.040 3.384 1.00 79.38 158 LEU A N 1
ATOM 1222 C CA . LEU A 1 158 ? 5.349 -1.099 3.773 1.00 79.38 158 LEU A CA 1
ATOM 1223 C C . LEU A 1 158 ? 5.968 0.268 3.490 1.00 79.38 158 LEU A C 1
ATOM 1225 O O . LEU A 1 158 ? 6.188 0.621 2.333 1.00 79.38 158 LEU A O 1
ATOM 1229 N N . LYS A 1 159 ? 6.213 1.037 4.554 1.00 69.94 159 LYS A N 1
ATOM 1230 C CA . LYS A 1 159 ? 6.849 2.360 4.506 1.00 69.94 159 LYS A CA 1
ATOM 1231 C C . LYS A 1 159 ? 8.231 2.346 5.139 1.00 69.94 159 LYS A C 1
ATOM 1233 O O . LYS A 1 159 ? 8.613 1.429 5.866 1.00 69.94 159 LYS A O 1
ATOM 1238 N N . GLU A 1 160 ? 8.975 3.405 4.853 1.00 67.19 160 GLU A N 1
ATOM 1239 C CA . GLU A 1 160 ? 10.320 3.612 5.346 1.00 67.19 160 GLU A CA 1
ATOM 1240 C C . GLU A 1 160 ? 10.341 3.744 6.880 1.00 67.19 160 GLU A C 1
ATOM 1242 O O . GLU A 1 160 ? 9.626 4.579 7.445 1.00 67.19 160 GLU A O 1
ATOM 1247 N N . TYR A 1 161 ? 11.197 2.979 7.563 1.00 63.38 161 TYR A N 1
ATOM 1248 C CA . TYR A 1 161 ? 11.430 3.123 9.002 1.00 63.38 161 TYR A CA 1
ATOM 1249 C C . TYR A 1 161 ? 12.904 2.922 9.361 1.00 63.38 161 TYR A C 1
ATOM 1251 O O . TYR A 1 161 ? 13.562 2.011 8.857 1.00 63.38 161 TYR A O 1
ATOM 1259 N N . SER A 1 162 ? 13.397 3.752 10.279 1.00 60.62 162 SER A N 1
ATOM 1260 C CA . SER A 1 162 ? 14.662 3.570 10.984 1.00 60.62 162 SER A CA 1
ATOM 1261 C C . SER A 1 162 ? 14.501 4.054 12.414 1.00 60.62 162 SER A C 1
ATOM 1263 O O . SER A 1 162 ? 13.927 5.112 12.657 1.00 60.62 162 SER A O 1
ATOM 1265 N N . SER A 1 163 ? 15.039 3.284 13.355 1.00 60.81 163 SER A N 1
ATOM 1266 C CA . SER A 1 163 ? 15.066 3.638 14.775 1.00 60.81 163 SER A CA 1
ATOM 1267 C C . SER A 1 163 ? 16.130 4.689 15.111 1.00 60.81 163 SER A C 1
ATOM 1269 O O . SER A 1 163 ? 16.185 5.160 16.245 1.00 60.81 163 SER A O 1
ATOM 1271 N N . THR A 1 164 ? 16.992 5.049 14.153 1.00 59.81 164 THR A N 1
ATOM 1272 C CA . THR A 1 164 ? 18.138 5.949 14.372 1.00 59.81 164 THR A CA 1
ATOM 1273 C C . THR A 1 164 ? 18.179 7.159 13.438 1.00 59.81 164 THR A C 1
ATOM 1275 O O . THR A 1 164 ? 19.011 8.040 13.641 1.00 59.81 164 THR A O 1
ATOM 1278 N N . ASP A 1 165 ? 17.341 7.204 12.398 1.00 60.84 165 ASP A N 1
ATOM 1279 C CA . ASP A 1 165 ? 17.280 8.323 11.450 1.00 60.84 165 ASP A CA 1
ATOM 1280 C C . ASP A 1 165 ? 15.849 8.529 10.927 1.00 60.84 165 ASP A C 1
ATOM 1282 O O . ASP A 1 165 ? 15.339 7.729 10.142 1.00 60.84 165 ASP A O 1
ATOM 1286 N N . ASP A 1 166 ? 15.227 9.652 11.293 1.00 56.06 166 ASP A N 1
ATOM 1287 C CA . ASP A 1 166 ? 13.887 10.055 10.835 1.00 56.06 166 ASP A CA 1
ATOM 1288 C C . ASP A 1 166 ? 13.799 10.290 9.310 1.00 56.06 166 ASP A C 1
ATOM 1290 O O . ASP A 1 166 ? 12.731 10.603 8.779 1.00 56.06 166 ASP A O 1
ATOM 1294 N N . ARG A 1 167 ? 14.924 10.197 8.586 1.00 54.38 167 ARG A N 1
ATOM 1295 C CA . ARG A 1 167 ? 15.029 10.377 7.128 1.00 54.38 167 ARG A CA 1
ATOM 1296 C C . ARG A 1 167 ? 15.379 9.099 6.371 1.00 54.38 167 ARG A C 1
ATOM 1298 O O . ARG A 1 167 ? 15.711 9.188 5.186 1.00 54.38 167 ARG A O 1
ATOM 1305 N N . ALA A 1 168 ? 15.348 7.947 7.032 1.00 51.38 168 ALA A N 1
ATOM 1306 C CA . ALA A 1 168 ? 15.674 6.685 6.392 1.00 51.38 168 ALA A CA 1
ATOM 1307 C C . ALA A 1 168 ? 14.710 6.330 5.254 1.00 51.38 168 ALA A C 1
ATOM 1309 O O . ALA A 1 168 ? 13.525 6.653 5.303 1.00 51.38 168 ALA A O 1
ATOM 1310 N N . ASN A 1 169 ? 15.238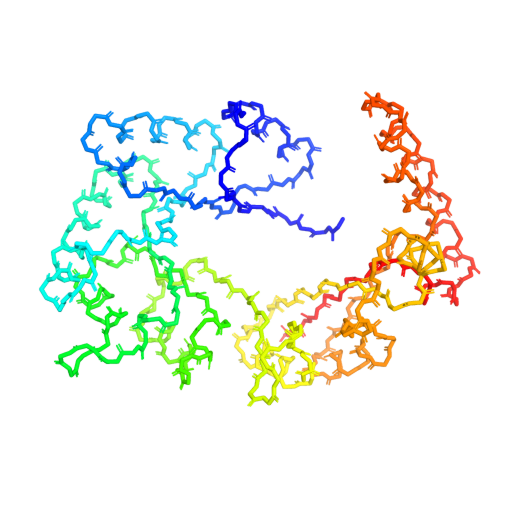 5.631 4.248 1.00 51.22 169 ASN A N 1
ATOM 1311 C CA . ASN A 1 169 ? 14.471 4.925 3.220 1.00 51.22 169 ASN A CA 1
ATOM 1312 C C . ASN A 1 169 ? 14.032 3.526 3.731 1.00 51.22 169 ASN A C 1
ATOM 1314 O O . ASN A 1 169 ? 14.475 3.095 4.798 1.00 51.22 169 ASN A O 1
ATOM 1318 N N . VAL A 1 170 ? 13.176 2.799 2.992 1.00 45.25 170 VAL A N 1
ATOM 1319 C CA . VAL A 1 170 ? 12.651 1.482 3.382 1.00 45.25 170 VAL A CA 1
ATOM 1320 C C . VAL A 1 170 ? 13.835 0.564 3.557 1.00 45.25 170 VAL A C 1
ATOM 1322 O O . VAL A 1 170 ? 14.611 0.327 2.634 1.00 45.25 170 VAL A O 1
ATOM 1325 N N . GLY A 1 171 ? 13.989 0.094 4.790 1.00 50.53 171 GLY A N 1
ATOM 1326 C CA . GLY A 1 171 ? 15.083 -0.761 5.176 1.00 50.53 171 GLY A CA 1
ATOM 1327 C C . GLY A 1 171 ? 16.456 -0.155 4.971 1.00 50.53 171 GLY A C 1
ATOM 1328 O O . GLY A 1 171 ? 17.293 -0.823 4.397 1.00 50.53 171 GLY A O 1
ATOM 1329 N N . GLU A 1 172 ? 16.761 1.043 5.478 1.00 57.06 172 GLU A N 1
ATOM 1330 C CA . GLU A 1 172 ? 18.177 1.449 5.577 1.00 57.06 172 GLU A CA 1
ATOM 1331 C C . GLU A 1 172 ? 19.035 0.405 6.314 1.00 57.06 172 GLU A C 1
ATOM 1333 O O . GLU A 1 172 ? 20.190 0.186 5.935 1.00 57.06 172 GLU A O 1
ATOM 1338 N N . ASP A 1 173 ? 18.447 -0.318 7.276 1.00 65.25 173 ASP A N 1
ATOM 1339 C CA . ASP A 1 173 ? 18.922 -1.652 7.639 1.00 65.25 173 ASP A CA 1
ATOM 1340 C C . ASP A 1 173 ? 18.259 -2.709 6.743 1.00 65.25 173 ASP A C 1
ATOM 1342 O O . ASP A 1 173 ? 17.269 -3.369 7.092 1.00 65.25 173 ASP A O 1
ATOM 1346 N N . HIS A 1 174 ? 18.815 -2.847 5.537 1.00 71.44 174 HIS A N 1
ATOM 1347 C CA . HIS A 1 174 ? 18.309 -3.777 4.531 1.00 71.44 174 HIS A CA 1
ATOM 1348 C C . HIS A 1 174 ? 18.342 -5.210 5.048 1.00 71.44 174 HIS A C 1
ATOM 1350 O O . HIS A 1 174 ? 17.502 -6.019 4.662 1.00 71.44 174 HIS A O 1
ATOM 1356 N N . ARG A 1 175 ? 19.290 -5.519 5.939 1.00 72.50 175 ARG A N 1
ATOM 1357 C CA . ARG A 1 175 ? 19.428 -6.837 6.543 1.00 72.50 175 ARG A CA 1
ATOM 1358 C C . ARG A 1 175 ? 18.282 -7.099 7.510 1.00 72.50 175 ARG A C 1
ATOM 1360 O O . ARG A 1 175 ? 17.607 -8.112 7.368 1.00 72.50 175 ARG A O 1
ATOM 1367 N N . GLN A 1 176 ? 18.035 -6.192 8.453 1.00 72.44 176 GLN A N 1
ATOM 1368 C CA . GLN A 1 176 ? 16.945 -6.355 9.415 1.00 72.44 176 GLN A CA 1
ATOM 1369 C C . GLN A 1 176 ? 15.585 -6.421 8.714 1.00 72.44 176 GLN A C 1
ATOM 1371 O O . GLN A 1 176 ? 14.780 -7.298 9.007 1.00 72.44 176 GLN A O 1
ATOM 1376 N N . THR A 1 177 ? 15.358 -5.557 7.725 1.00 75.62 177 THR A N 1
ATOM 1377 C CA . THR A 1 177 ? 14.110 -5.569 6.942 1.00 75.62 177 THR A CA 1
ATOM 1378 C C . THR A 1 177 ? 13.925 -6.896 6.213 1.00 75.62 177 THR A C 1
ATOM 1380 O O . THR A 1 177 ? 12.857 -7.498 6.276 1.00 75.62 177 THR A O 1
ATOM 1383 N N . SER A 1 178 ? 14.984 -7.395 5.574 1.00 78.06 178 SER A N 1
ATOM 1384 C CA . SER A 1 178 ? 14.948 -8.676 4.862 1.00 78.06 178 SER A CA 1
ATOM 1385 C C . SER A 1 178 ? 14.693 -9.853 5.801 1.00 78.06 178 SER A C 1
ATOM 1387 O O . SER A 1 178 ? 13.887 -10.719 5.467 1.00 78.06 178 SER A O 1
ATOM 1389 N N . LYS A 1 179 ? 15.294 -9.849 6.999 1.00 81.31 179 LYS A N 1
ATOM 1390 C CA . LYS A 1 179 ? 15.038 -10.848 8.048 1.00 81.31 179 LYS A CA 1
ATOM 1391 C C . LYS A 1 179 ? 13.585 -10.869 8.485 1.00 81.31 179 LYS A C 1
ATOM 1393 O O . LYS A 1 179 ? 12.994 -11.942 8.565 1.00 81.31 179 LYS A O 1
ATOM 1398 N N . GLU A 1 180 ? 13.001 -9.703 8.744 1.00 77.75 180 GLU A N 1
ATOM 1399 C CA . GLU A 1 180 ? 11.600 -9.619 9.155 1.00 77.75 180 GLU A CA 1
ATOM 1400 C C . GLU A 1 180 ? 10.663 -10.064 8.030 1.00 77.75 180 GLU A C 1
ATOM 1402 O O . GLU A 1 180 ? 9.760 -10.863 8.278 1.00 77.75 180 GLU A O 1
ATOM 1407 N N . CYS A 1 181 ? 10.923 -9.652 6.783 1.00 79.25 181 CYS A N 1
ATOM 1408 C CA . CYS A 1 181 ? 10.191 -10.155 5.621 1.00 79.25 181 CYS A CA 1
ATOM 1409 C C . CYS A 1 181 ? 10.274 -11.685 5.527 1.00 79.25 181 CYS A C 1
ATOM 1411 O O . CYS A 1 181 ? 9.246 -12.349 5.417 1.00 79.25 181 CYS A O 1
ATOM 1413 N N . TYR A 1 182 ? 11.472 -12.266 5.625 1.00 83.50 182 TYR A N 1
ATOM 1414 C CA . TYR A 1 182 ? 11.648 -13.718 5.593 1.00 83.50 182 TYR A CA 1
ATOM 1415 C C . TYR A 1 182 ? 10.923 -14.425 6.748 1.00 83.50 182 TYR A C 1
ATOM 1417 O O . TYR A 1 182 ? 10.271 -15.456 6.546 1.00 83.50 182 TYR A O 1
ATOM 1425 N N . ARG A 1 183 ? 10.990 -13.862 7.961 1.00 84.75 183 ARG A N 1
ATOM 1426 C CA . ARG A 1 183 ? 10.327 -14.400 9.154 1.00 84.75 183 ARG A CA 1
ATOM 1427 C C . ARG A 1 183 ? 8.820 -14.537 8.940 1.00 84.75 183 ARG A C 1
ATOM 1429 O O . ARG A 1 183 ? 8.275 -15.589 9.265 1.00 84.75 183 ARG A O 1
ATOM 1436 N N . VAL A 1 184 ? 8.172 -13.520 8.366 1.00 80.12 184 VAL A N 1
ATOM 1437 C CA . VAL A 1 184 ? 6.705 -13.486 8.202 1.00 80.12 184 VAL A CA 1
ATOM 1438 C C . VAL A 1 184 ? 6.195 -14.146 6.919 1.00 80.12 184 VAL A C 1
ATOM 1440 O O . VAL A 1 184 ? 5.018 -14.503 6.850 1.00 80.12 184 VAL A O 1
ATOM 1443 N N . LEU A 1 185 ? 7.042 -14.341 5.900 1.00 79.94 185 LEU A N 1
ATOM 1444 C CA . LEU A 1 185 ? 6.646 -15.085 4.702 1.00 79.94 185 LEU A CA 1
ATOM 1445 C C . LEU A 1 185 ? 6.236 -16.520 5.067 1.00 79.94 185 LEU A C 1
ATOM 1447 O O . LEU A 1 185 ? 6.869 -17.185 5.889 1.00 79.94 185 LEU A O 1
ATOM 1451 N N . LYS A 1 186 ? 5.185 -17.026 4.422 1.00 80.19 186 LYS A N 1
ATOM 1452 C CA . LYS A 1 186 ? 4.831 -18.454 4.456 1.00 80.19 186 LYS A CA 1
ATOM 1453 C C . LYS A 1 186 ? 5.706 -19.239 3.464 1.00 80.19 186 LYS A C 1
ATOM 1455 O O . LYS A 1 186 ? 6.232 -18.612 2.544 1.00 80.19 186 LYS A O 1
ATOM 1460 N N . PRO A 1 187 ? 5.841 -20.571 3.609 1.00 86.81 187 PRO A N 1
ATOM 1461 C CA . PRO A 1 187 ? 6.457 -21.411 2.577 1.00 86.81 187 PRO A CA 1
ATOM 1462 C C . PRO A 1 187 ? 5.796 -21.193 1.206 1.00 86.81 187 PRO A C 1
ATOM 1464 O O . PRO A 1 187 ? 4.571 -21.057 1.122 1.00 86.81 187 PRO A O 1
ATOM 1467 N N . GLY A 1 188 ? 6.603 -21.094 0.152 1.00 83.19 188 GLY A N 1
ATOM 1468 C CA . GLY A 1 188 ? 6.210 -20.670 -1.197 1.00 83.19 188 GLY A CA 1
ATOM 1469 C C . GLY A 1 188 ? 5.969 -19.159 -1.370 1.00 83.19 188 GLY A C 1
ATOM 1470 O O . GLY A 1 188 ? 5.591 -18.708 -2.457 1.00 83.19 188 GLY A O 1
ATOM 1471 N N . GLY A 1 189 ? 6.146 -18.363 -0.313 1.00 77.94 189 GLY A N 1
ATOM 1472 C CA . GLY A 1 189 ? 5.940 -16.917 -0.310 1.00 77.94 189 GLY A CA 1
ATOM 1473 C C . GLY A 1 189 ? 7.061 -16.147 -1.012 1.00 77.94 189 GLY A C 1
ATOM 1474 O O . GLY A 1 189 ? 8.202 -16.603 -1.102 1.00 77.94 189 GLY A O 1
ATOM 1475 N N . LYS A 1 190 ? 6.741 -14.941 -1.495 1.00 82.12 190 LYS A N 1
ATOM 1476 C CA . LYS A 1 190 ? 7.697 -14.052 -2.172 1.00 82.12 190 LYS A CA 1
ATOM 1477 C C . LYS A 1 190 ? 7.648 -12.648 -1.582 1.00 82.12 190 LYS A C 1
ATOM 1479 O O . LYS A 1 190 ? 6.564 -12.109 -1.378 1.00 82.12 190 LYS A O 1
ATOM 1484 N N . ALA A 1 191 ? 8.813 -12.047 -1.374 1.00 81.12 191 ALA A N 1
ATOM 1485 C CA . ALA A 1 191 ? 8.970 -10.624 -1.099 1.00 81.12 191 ALA A CA 1
ATOM 1486 C C . ALA A 1 191 ? 9.584 -9.943 -2.327 1.00 81.12 191 ALA A C 1
ATOM 1488 O O . ALA A 1 191 ? 10.554 -10.445 -2.893 1.00 81.12 191 ALA A O 1
ATOM 1489 N N . ILE A 1 192 ? 9.021 -8.813 -2.752 1.00 81.12 192 ILE A N 1
ATOM 1490 C CA . ILE A 1 192 ? 9.527 -8.047 -3.895 1.00 81.12 192 ILE A CA 1
ATOM 1491 C C . ILE A 1 192 ? 10.036 -6.703 -3.385 1.00 81.12 192 ILE A C 1
ATOM 1493 O O . ILE A 1 192 ? 9.260 -5.899 -2.879 1.00 81.12 192 ILE A O 1
ATOM 1497 N N . PHE A 1 193 ? 11.331 -6.450 -3.552 1.00 79.69 193 PHE A N 1
ATOM 1498 C CA . PHE A 1 193 ? 11.967 -5.177 -3.218 1.00 79.69 193 PHE A CA 1
ATOM 1499 C C . PHE A 1 193 ? 12.288 -4.428 -4.508 1.00 79.69 193 PHE A C 1
ATOM 1501 O O . PHE A 1 193 ? 12.957 -4.973 -5.387 1.00 79.69 193 PHE A O 1
ATOM 1508 N N . MET A 1 194 ? 11.826 -3.186 -4.636 1.00 80.00 194 MET A N 1
ATOM 1509 C CA . MET A 1 194 ? 12.062 -2.349 -5.812 1.00 80.00 194 MET A CA 1
ATOM 1510 C C . MET A 1 194 ? 12.709 -1.036 -5.413 1.00 80.00 194 MET A C 1
ATOM 1512 O O . MET A 1 194 ? 12.127 -0.269 -4.658 1.00 80.00 194 MET A O 1
ATOM 1516 N N . GLU A 1 195 ? 13.892 -0.760 -5.952 1.00 82.19 195 GLU A N 1
ATOM 1517 C CA . GLU A 1 195 ? 14.726 0.322 -5.443 1.00 82.19 195 GLU A CA 1
ATOM 1518 C C . GLU A 1 195 ? 15.429 1.116 -6.542 1.00 82.19 195 GLU A C 1
ATOM 1520 O O . GLU A 1 195 ? 15.778 0.605 -7.611 1.00 82.19 195 GLU A O 1
ATOM 1525 N N . ASN A 1 196 ? 15.668 2.396 -6.253 1.00 84.69 196 ASN A N 1
ATOM 1526 C CA . ASN A 1 196 ? 16.435 3.275 -7.128 1.00 84.69 196 ASN A CA 1
ATOM 1527 C C . ASN A 1 196 ? 17.937 3.050 -6.919 1.00 84.69 196 ASN A C 1
ATOM 1529 O O . ASN A 1 196 ? 18.472 3.244 -5.826 1.00 84.69 196 ASN A O 1
ATOM 1533 N N . MET A 1 197 ? 18.639 2.733 -8.001 1.00 85.25 197 MET A N 1
ATOM 1534 C CA . MET A 1 197 ? 20.075 2.491 -8.007 1.00 85.25 197 MET A CA 1
ATOM 1535 C C . MET A 1 197 ? 20.876 3.795 -7.987 1.00 85.25 197 MET A C 1
ATOM 1537 O O . MET A 1 197 ? 20.552 4.792 -8.641 1.00 85.25 197 MET A O 1
ATOM 1541 N N . ARG A 1 198 ? 21.987 3.774 -7.250 1.00 83.50 198 ARG A N 1
ATOM 1542 C CA . ARG A 1 198 ? 22.830 4.950 -6.992 1.00 83.50 198 ARG A CA 1
ATOM 1543 C C . ARG A 1 198 ? 23.567 5.502 -8.212 1.00 83.50 198 ARG A C 1
ATOM 1545 O O . ARG A 1 198 ? 23.826 6.704 -8.262 1.00 83.50 198 ARG A O 1
ATOM 1552 N N . TYR A 1 199 ? 23.966 4.647 -9.150 1.00 84.00 199 TYR A N 1
ATOM 1553 C CA . TYR A 1 199 ? 25.043 4.969 -10.093 1.00 84.00 199 TYR A CA 1
ATOM 1554 C C . TYR A 1 199 ? 24.584 5.337 -11.504 1.00 84.00 199 TYR A C 1
ATOM 1556 O O . TYR A 1 199 ? 25.432 5.478 -12.381 1.00 84.00 199 TYR A O 1
ATOM 1564 N N . HIS A 1 200 ? 23.284 5.523 -11.747 1.00 89.75 200 HIS A N 1
ATOM 1565 C CA . HIS A 1 200 ? 22.815 5.866 -13.087 1.00 89.75 200 HIS A CA 1
ATOM 1566 C C . HIS A 1 200 ? 23.368 7.243 -13.538 1.00 89.75 200 HIS A C 1
ATOM 1568 O O . HIS A 1 200 ? 22.965 8.269 -12.978 1.00 89.75 200 HIS A O 1
ATOM 1574 N N . PRO A 1 201 ? 24.201 7.327 -14.600 1.00 87.38 201 PRO A N 1
ATOM 1575 C CA . PRO A 1 201 ? 24.918 8.558 -14.956 1.00 87.38 201 PRO A CA 1
ATOM 1576 C C . PRO A 1 201 ? 24.005 9.738 -15.318 1.00 87.38 201 PRO A C 1
ATOM 1578 O O . PRO A 1 201 ? 24.186 10.841 -14.807 1.00 87.38 201 PRO A O 1
ATOM 1581 N N . MET A 1 202 ? 22.986 9.509 -16.159 1.00 85.06 202 MET A N 1
ATOM 1582 C CA . MET A 1 202 ? 22.075 10.580 -16.603 1.00 85.06 202 MET A CA 1
ATOM 1583 C C . MET A 1 202 ? 21.193 11.108 -15.468 1.00 85.06 202 MET A C 1
ATOM 1585 O O . MET A 1 202 ? 21.057 12.315 -15.308 1.00 85.06 202 MET A O 1
ATOM 1589 N N . VAL A 1 203 ? 20.635 10.221 -14.639 1.00 84.56 203 VAL A N 1
ATOM 1590 C CA . VAL A 1 203 ? 19.861 10.607 -13.451 1.00 84.56 203 VAL A CA 1
ATOM 1591 C C . VAL A 1 203 ? 20.730 11.375 -12.456 1.00 84.56 203 VAL A C 1
ATOM 1593 O O . VAL A 1 203 ? 20.282 12.377 -11.901 1.00 84.56 203 VAL A O 1
ATOM 1596 N N . TRP A 1 204 ? 21.977 10.946 -12.247 1.00 84.00 204 TRP A N 1
ATOM 1597 C CA . TRP A 1 204 ? 22.931 11.671 -11.410 1.00 84.00 204 TRP A CA 1
ATOM 1598 C C . TRP A 1 204 ? 23.204 13.082 -11.948 1.00 84.00 204 TRP A C 1
ATOM 1600 O O . TRP A 1 204 ? 23.110 14.051 -11.192 1.00 84.00 204 TRP A O 1
ATOM 1610 N N . LEU A 1 205 ? 23.465 13.216 -13.252 1.00 83.06 205 LEU A N 1
ATOM 1611 C CA . LEU A 1 205 ? 23.690 14.510 -13.898 1.00 83.06 205 LEU A CA 1
ATOM 1612 C C . LEU A 1 205 ? 22.452 15.412 -13.797 1.00 83.06 205 LEU A C 1
ATOM 1614 O O . LEU A 1 205 ? 22.563 16.557 -13.366 1.00 83.06 205 LEU A O 1
ATOM 1618 N N . TYR A 1 206 ? 21.270 14.878 -14.112 1.00 80.12 206 TYR A N 1
ATOM 1619 C CA . TYR A 1 206 ? 19.997 15.588 -13.995 1.00 80.12 206 TYR A CA 1
ATOM 1620 C C . TYR A 1 206 ? 19.768 16.112 -12.573 1.00 80.12 206 TYR A C 1
ATOM 1622 O O . TYR A 1 206 ? 19.474 17.291 -12.378 1.00 80.12 206 TYR A O 1
ATOM 1630 N N . ARG A 1 207 ? 19.968 15.258 -11.563 1.00 77.75 207 ARG A N 1
ATOM 1631 C CA . ARG A 1 207 ? 19.845 15.637 -10.149 1.00 77.75 207 ARG A CA 1
ATOM 1632 C C . ARG A 1 207 ? 20.822 16.737 -9.765 1.00 77.75 207 ARG A C 1
ATOM 1634 O O . ARG A 1 207 ? 20.444 17.618 -9.011 1.00 77.75 207 ARG A O 1
ATOM 1641 N N . LYS A 1 208 ? 22.053 16.698 -10.273 1.00 76.75 208 LYS A N 1
ATOM 1642 C CA . LYS A 1 208 ? 23.064 17.723 -9.994 1.00 76.75 208 LYS A CA 1
ATOM 1643 C C . LYS A 1 208 ? 22.729 19.069 -10.643 1.00 76.75 208 LYS A C 1
ATOM 1645 O O . LYS A 1 208 ? 23.019 20.103 -10.055 1.00 76.75 208 LYS A O 1
ATOM 1650 N N . MET A 1 209 ? 22.160 19.053 -11.848 1.00 78.69 209 MET A N 1
ATOM 1651 C CA . MET A 1 209 ? 21.887 20.265 -12.627 1.00 78.69 209 MET A CA 1
ATOM 1652 C C . MET A 1 209 ? 20.571 20.953 -12.250 1.00 78.69 209 MET A C 1
ATOM 1654 O O . MET A 1 209 ? 20.522 22.177 -12.217 1.00 78.69 209 MET A O 1
ATOM 1658 N N . PHE A 1 210 ? 19.509 20.185 -11.992 1.00 73.62 210 PHE A N 1
ATOM 1659 C CA . PHE A 1 210 ? 18.144 20.722 -11.907 1.00 73.62 210 PHE A CA 1
ATOM 1660 C C . PHE A 1 210 ? 17.500 20.597 -10.528 1.00 73.62 210 PHE A C 1
ATOM 1662 O O . PHE A 1 210 ? 16.545 21.311 -10.232 1.00 73.62 210 PHE A O 1
ATOM 1669 N N . LEU A 1 211 ? 17.997 19.702 -9.676 1.00 66.38 211 LEU A N 1
ATOM 1670 C CA . LEU A 1 211 ? 17.519 19.577 -8.305 1.00 66.38 211 LEU A CA 1
ATOM 1671 C C . LEU A 1 211 ? 18.567 20.202 -7.382 1.00 66.38 211 LEU A C 1
ATOM 1673 O O . LEU A 1 211 ? 19.762 19.958 -7.533 1.00 66.38 211 LEU A O 1
ATOM 1677 N N . LYS A 1 212 ? 18.144 20.998 -6.391 1.00 58.91 212 LYS A N 1
ATOM 1678 C CA . LYS A 1 212 ? 19.022 21.339 -5.260 1.00 58.91 212 LYS A CA 1
ATOM 1679 C C . LYS A 1 212 ? 19.288 20.042 -4.496 1.00 58.91 212 LYS A C 1
ATOM 1681 O O . LYS A 1 212 ? 18.535 19.675 -3.598 1.00 58.91 212 LYS A O 1
ATOM 1686 N N . TYR A 1 213 ? 20.305 19.299 -4.923 1.00 53.91 213 TYR A N 1
ATOM 1687 C CA . TYR A 1 213 ? 20.653 18.010 -4.349 1.00 53.91 213 TYR A CA 1
ATOM 1688 C C . TYR A 1 213 ? 21.045 18.217 -2.884 1.00 53.91 213 TYR A C 1
ATOM 1690 O O . TYR A 1 213 ? 22.111 18.749 -2.588 1.00 53.91 213 TYR A O 1
ATOM 1698 N N . SER A 1 214 ? 20.176 17.809 -1.958 1.00 53.34 214 SER A N 1
ATOM 1699 C CA . SER A 1 214 ? 20.373 18.023 -0.520 1.00 53.34 214 SER A CA 1
ATOM 1700 C C . SER A 1 214 ? 21.439 17.107 0.096 1.00 53.34 214 SER A C 1
ATOM 1702 O O . SER A 1 214 ? 21.667 17.176 1.300 1.00 53.34 214 SER A O 1
ATOM 1704 N N . GLY A 1 215 ? 22.079 16.233 -0.695 1.00 50.81 215 GLY A N 1
ATOM 1705 C CA . GLY A 1 215 ? 23.109 15.295 -0.231 1.00 50.81 215 GLY A CA 1
ATOM 1706 C C . GLY A 1 215 ? 22.590 14.121 0.608 1.00 50.81 215 GLY A C 1
ATOM 1707 O O . GLY A 1 215 ? 23.374 13.239 0.942 1.00 50.81 215 GLY A O 1
ATOM 1708 N N . LYS A 1 216 ? 21.292 14.093 0.940 1.00 53.78 216 LYS A N 1
ATOM 1709 C CA . LYS A 1 216 ? 20.732 13.259 2.019 1.00 53.78 216 LYS A CA 1
ATOM 1710 C C . LYS A 1 216 ? 20.044 11.958 1.585 1.00 53.78 216 LYS A C 1
ATOM 1712 O O . LYS A 1 216 ? 19.724 11.160 2.448 1.00 53.78 216 LYS A O 1
ATOM 1717 N N . LEU A 1 217 ? 19.831 11.712 0.289 1.00 57.44 217 LEU A N 1
ATOM 1718 C CA . LEU A 1 217 ? 19.191 10.473 -0.190 1.00 57.44 217 LEU A CA 1
ATOM 1719 C C . LEU A 1 217 ? 20.234 9.366 -0.408 1.00 57.44 217 LEU A C 1
ATOM 1721 O O . LEU A 1 217 ? 21.103 9.488 -1.279 1.00 57.44 217 LEU A O 1
ATOM 1725 N N . ARG A 1 218 ? 20.140 8.276 0.364 1.00 65.25 218 ARG A N 1
ATOM 1726 C CA . ARG A 1 218 ? 20.954 7.066 0.182 1.00 65.25 218 ARG A CA 1
ATOM 1727 C C . ARG A 1 218 ? 20.256 6.115 -0.786 1.00 65.25 218 ARG A C 1
ATOM 1729 O O . ARG A 1 218 ? 19.259 5.494 -0.451 1.00 65.25 218 ARG A O 1
ATOM 1736 N N . TYR A 1 219 ? 20.782 6.028 -2.003 1.00 74.81 219 TYR A N 1
ATOM 1737 C CA . TYR A 1 219 ? 20.277 5.120 -3.033 1.00 74.81 219 TYR A CA 1
ATOM 1738 C C . TYR A 1 219 ? 20.918 3.738 -2.933 1.00 74.81 219 TYR A C 1
ATOM 1740 O O . TYR A 1 219 ? 22.079 3.609 -2.527 1.00 74.81 219 TYR A O 1
ATOM 1748 N N . PHE A 1 220 ? 20.172 2.735 -3.382 1.00 76.44 220 PHE A N 1
ATOM 1749 C CA . PHE A 1 220 ? 20.555 1.333 -3.351 1.00 76.44 220 PHE A CA 1
ATOM 1750 C C . PHE A 1 220 ? 21.832 1.082 -4.162 1.00 76.44 220 PHE A C 1
ATOM 1752 O O . PHE A 1 220 ? 22.058 1.676 -5.226 1.00 76.44 220 PHE A O 1
ATOM 1759 N N . SER A 1 221 ? 22.698 0.210 -3.650 1.00 81.50 221 SER A N 1
ATOM 1760 C CA . SER A 1 221 ? 23.911 -0.237 -4.336 1.00 81.50 221 SER A CA 1
ATOM 1761 C C . SER A 1 221 ? 23.875 -1.745 -4.558 1.00 81.50 221 SER A C 1
ATOM 1763 O O . SER A 1 221 ? 23.079 -2.452 -3.948 1.00 81.50 221 SER A O 1
ATOM 1765 N N . VAL A 1 222 ? 24.783 -2.259 -5.388 1.00 80.56 222 VAL A N 1
ATOM 1766 C CA . VAL A 1 222 ? 24.888 -3.706 -5.637 1.00 80.56 222 VAL A CA 1
ATOM 1767 C C . VAL A 1 222 ? 25.150 -4.495 -4.343 1.00 80.56 222 VAL A C 1
ATOM 1769 O O . VAL A 1 222 ? 24.594 -5.569 -4.167 1.00 80.56 222 VAL A O 1
ATOM 1772 N N . ARG A 1 223 ? 25.898 -3.932 -3.381 1.00 82.62 223 ARG A N 1
ATOM 1773 C CA . ARG A 1 223 ? 26.135 -4.576 -2.073 1.00 82.62 223 ARG A CA 1
ATOM 1774 C C . ARG A 1 223 ? 24.855 -4.732 -1.249 1.00 82.62 223 ARG A C 1
ATOM 1776 O O . ARG A 1 223 ? 24.725 -5.668 -0.465 1.00 82.62 223 ARG A O 1
ATOM 1783 N N . ASN A 1 224 ? 23.909 -3.811 -1.412 1.00 83.44 224 ASN A N 1
ATOM 1784 C CA . ASN A 1 224 ? 22.622 -3.876 -0.727 1.00 83.44 224 ASN A CA 1
ATOM 1785 C C . ASN A 1 224 ? 21.788 -5.041 -1.286 1.00 83.44 224 ASN A C 1
ATOM 1787 O O . ASN A 1 224 ? 21.120 -5.715 -0.514 1.00 83.44 224 ASN A O 1
ATOM 1791 N N . ILE A 1 225 ? 21.907 -5.344 -2.587 1.00 84.56 225 ILE A N 1
ATOM 1792 C CA . ILE A 1 225 ? 21.246 -6.498 -3.226 1.00 84.56 225 ILE A CA 1
ATOM 1793 C C . ILE A 1 225 ? 21.742 -7.806 -2.610 1.00 84.56 225 ILE A C 1
ATOM 1795 O O . ILE A 1 225 ? 20.941 -8.651 -2.229 1.00 84.56 225 ILE A O 1
ATOM 1799 N N . GLU A 1 226 ? 23.061 -7.949 -2.464 1.00 85.69 226 GLU A N 1
ATOM 1800 C CA . GLU A 1 226 ? 23.674 -9.113 -1.811 1.00 85.69 226 GLU A CA 1
ATOM 1801 C C . GLU A 1 226 ? 23.235 -9.230 -0.346 1.00 85.69 226 GLU A C 1
ATOM 1803 O O . GLU A 1 226 ? 22.953 -10.323 0.134 1.00 85.69 226 GLU A O 1
ATOM 1808 N N . THR A 1 227 ? 23.130 -8.095 0.353 1.00 84.62 227 THR A N 1
ATOM 1809 C CA . THR A 1 227 ? 22.692 -8.047 1.755 1.00 84.62 227 THR A CA 1
ATOM 1810 C C . THR A 1 227 ? 21.246 -8.508 1.919 1.00 84.62 227 THR A C 1
ATOM 1812 O O . THR A 1 227 ? 20.971 -9.287 2.824 1.00 84.62 227 THR A O 1
ATOM 1815 N N . VAL A 1 228 ? 20.340 -8.047 1.050 1.00 83.62 228 VAL A N 1
ATOM 1816 C CA . VAL A 1 228 ? 18.934 -8.478 1.039 1.00 83.62 228 VAL A CA 1
ATOM 1817 C C . VAL A 1 228 ? 18.835 -9.950 0.654 1.00 83.62 228 VAL A C 1
ATOM 1819 O O . VAL A 1 228 ? 18.219 -10.734 1.366 1.00 83.62 228 VAL A O 1
ATOM 1822 N N . GLY A 1 229 ? 19.479 -10.340 -0.449 1.00 86.00 229 GLY A N 1
ATOM 1823 C CA . GLY A 1 229 ? 19.419 -11.698 -0.983 1.00 86.00 229 GLY A CA 1
ATOM 1824 C C . GLY A 1 229 ? 19.923 -12.768 -0.022 1.00 86.00 229 GLY A C 1
ATOM 1825 O O . GLY A 1 229 ? 19.393 -13.871 -0.030 1.00 86.00 229 GLY A O 1
ATOM 1826 N N . ALA A 1 230 ? 20.908 -12.443 0.820 1.00 89.25 230 ALA A N 1
ATOM 1827 C CA . ALA A 1 230 ? 21.490 -13.379 1.779 1.00 89.25 230 ALA A CA 1
ATOM 1828 C C . ALA A 1 230 ? 20.515 -13.865 2.868 1.00 89.25 230 ALA A C 1
ATOM 1830 O O . ALA A 1 230 ? 20.815 -14.853 3.532 1.00 89.25 230 ALA A O 1
ATOM 1831 N N . GLU A 1 231 ? 19.387 -13.181 3.076 1.00 90.06 231 GLU A N 1
ATOM 1832 C CA . GLU A 1 231 ? 18.377 -13.581 4.067 1.00 90.06 231 GLU A CA 1
ATOM 1833 C C . GLU A 1 231 ? 17.313 -14.534 3.500 1.00 90.06 231 GLU A C 1
ATOM 1835 O O . GLU A 1 231 ? 16.479 -15.027 4.253 1.00 90.06 231 GLU A O 1
ATOM 1840 N N . PHE A 1 232 ? 17.324 -14.799 2.190 1.00 91.88 232 PHE A N 1
ATOM 1841 C CA . PHE A 1 232 ? 16.325 -15.622 1.509 1.00 91.88 232 PHE A CA 1
ATOM 1842 C C . PHE A 1 232 ? 16.967 -16.826 0.818 1.00 91.88 232 PHE A C 1
ATOM 1844 O O . PHE A 1 232 ? 18.144 -16.813 0.467 1.00 91.88 232 PHE A O 1
ATOM 1851 N N . GLU A 1 233 ? 16.176 -17.869 0.586 1.00 93.06 233 GLU A N 1
ATOM 1852 C CA . GLU A 1 233 ? 16.663 -19.131 0.013 1.00 93.06 233 GLU A CA 1
ATOM 1853 C C . GLU A 1 233 ? 16.973 -19.000 -1.481 1.00 93.06 233 GLU A C 1
ATOM 1855 O O . GLU A 1 233 ? 17.925 -19.593 -1.993 1.00 93.06 233 GLU A O 1
ATOM 1860 N N . LYS A 1 234 ? 16.199 -18.163 -2.179 1.00 93.81 234 LYS A N 1
ATOM 1861 C CA . LYS A 1 234 ? 16.411 -17.843 -3.589 1.00 93.81 234 LYS A CA 1
ATOM 1862 C C . LYS A 1 234 ? 16.143 -16.365 -3.854 1.00 93.81 234 LYS A C 1
ATOM 1864 O O . LYS A 1 234 ? 15.131 -15.809 -3.431 1.00 93.81 234 LYS A O 1
ATOM 1869 N N . LEU A 1 235 ? 17.038 -15.748 -4.624 1.00 91.19 235 LEU A N 1
ATOM 1870 C CA . LEU A 1 235 ? 16.913 -14.379 -5.115 1.00 91.19 235 LEU A CA 1
ATOM 1871 C C . LEU A 1 235 ? 16.884 -14.374 -6.648 1.00 91.19 235 LEU A C 1
ATOM 1873 O O . LEU A 1 235 ? 17.845 -14.780 -7.301 1.00 91.19 235 LEU A O 1
ATOM 1877 N N . GLU A 1 236 ? 15.815 -13.835 -7.226 1.00 90.31 236 GLU A N 1
ATOM 1878 C CA . GLU A 1 236 ? 15.778 -13.420 -8.626 1.00 90.31 236 GLU A CA 1
ATOM 1879 C C . GLU A 1 236 ? 15.949 -11.902 -8.703 1.00 90.31 236 GLU A C 1
ATOM 1881 O O . GLU A 1 236 ? 15.232 -11.148 -8.054 1.00 90.31 236 GLU A O 1
ATOM 1886 N N . HIS A 1 237 ? 16.887 -11.429 -9.518 1.00 88.75 237 HIS A N 1
ATOM 1887 C CA . HIS A 1 237 ? 17.196 -10.005 -9.622 1.00 88.75 237 HIS A CA 1
ATOM 1888 C C . HIS A 1 237 ? 17.050 -9.517 -11.068 1.00 88.75 237 HIS A C 1
ATOM 1890 O O . HIS A 1 237 ? 17.535 -10.154 -12.007 1.00 88.75 237 HIS A O 1
ATOM 1896 N N . ARG A 1 238 ? 16.359 -8.384 -11.242 1.00 87.94 238 ARG A N 1
ATOM 1897 C CA . ARG A 1 238 ? 16.107 -7.733 -12.532 1.00 87.94 238 ARG A CA 1
ATOM 1898 C C . ARG A 1 238 ? 16.444 -6.248 -12.467 1.00 87.94 238 ARG A C 1
ATOM 1900 O O . ARG A 1 238 ? 16.073 -5.564 -11.520 1.00 87.94 238 ARG A O 1
ATOM 1907 N N . GLU A 1 239 ? 17.081 -5.736 -13.510 1.00 88.62 239 GLU A N 1
ATOM 1908 C CA . GLU A 1 239 ? 17.464 -4.332 -13.632 1.00 88.62 239 GLU A CA 1
ATOM 1909 C C . GLU A 1 239 ? 16.753 -3.663 -14.808 1.00 88.62 239 GLU A C 1
ATOM 1911 O O . GLU A 1 239 ? 16.530 -4.270 -15.858 1.00 88.62 239 GLU A O 1
ATOM 1916 N N . PHE A 1 240 ? 16.390 -2.395 -14.628 1.00 87.94 240 PHE A N 1
ATOM 1917 C CA . PHE A 1 240 ? 15.563 -1.654 -15.571 1.00 87.94 240 PHE A CA 1
ATOM 1918 C C . PHE A 1 240 ? 16.110 -0.254 -15.839 1.00 87.94 240 PHE A C 1
ATOM 1920 O O . PHE A 1 240 ? 16.668 0.404 -14.957 1.00 87.94 240 PHE A O 1
ATOM 1927 N N . TYR A 1 241 ? 15.826 0.233 -17.049 1.00 88.38 241 TYR A N 1
ATOM 1928 C CA . TYR A 1 241 ? 16.064 1.608 -17.479 1.00 88.38 241 TYR A CA 1
ATOM 1929 C C . TYR A 1 241 ? 17.549 1.993 -17.446 1.00 88.38 241 TYR A C 1
ATOM 1931 O O . TYR A 1 241 ? 17.976 2.792 -16.615 1.00 88.38 241 TYR A O 1
ATOM 1939 N N . LEU A 1 242 ? 18.329 1.418 -18.365 1.00 90.94 242 LEU A N 1
ATOM 1940 C CA . LEU A 1 242 ? 19.711 1.834 -18.625 1.00 90.94 242 LEU A CA 1
ATOM 1941 C C . LEU A 1 242 ? 19.733 3.008 -19.614 1.00 90.94 242 LEU A C 1
ATOM 1943 O O . LEU A 1 242 ? 20.277 4.070 -19.331 1.00 90.94 242 LEU A O 1
ATOM 1947 N N . SER A 1 243 ? 19.112 2.831 -20.779 1.00 88.81 243 SER A N 1
ATOM 1948 C CA . SER A 1 243 ? 18.892 3.891 -21.767 1.00 88.81 243 SER A CA 1
ATOM 1949 C C . SER A 1 243 ? 17.433 4.339 -21.795 1.00 88.81 243 SER A C 1
ATOM 1951 O O . SER A 1 243 ? 17.148 5.504 -22.070 1.00 88.81 243 SER A O 1
ATOM 1953 N N . ALA A 1 244 ? 16.498 3.457 -21.420 1.00 85.75 244 ALA A N 1
ATOM 1954 C CA . ALA A 1 244 ? 15.066 3.748 -21.435 1.00 85.75 244 ALA A CA 1
ATOM 1955 C C . ALA A 1 244 ? 14.634 4.860 -20.464 1.00 85.75 244 ALA A C 1
ATOM 1957 O O . ALA A 1 244 ? 13.556 5.428 -20.634 1.00 85.75 244 ALA A O 1
ATOM 1958 N N . VAL A 1 245 ? 15.479 5.244 -19.498 1.00 83.50 245 VAL A N 1
ATOM 1959 C CA . VAL A 1 245 ? 15.227 6.423 -18.653 1.00 83.50 245 VAL A CA 1
ATOM 1960 C C . VAL A 1 245 ? 15.140 7.715 -19.483 1.00 83.50 245 VAL A C 1
ATOM 1962 O O . VAL A 1 245 ? 14.435 8.644 -19.103 1.00 83.50 245 VAL A O 1
ATOM 1965 N N . SER A 1 246 ? 15.787 7.768 -20.653 1.00 81.69 246 SER A N 1
ATOM 1966 C CA . SER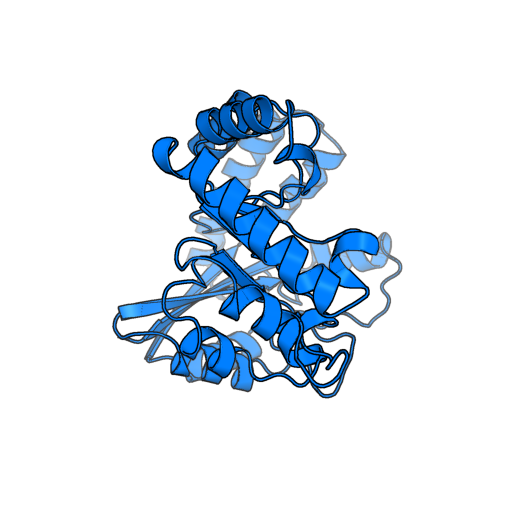 A 1 246 ? 15.739 8.918 -21.564 1.00 81.69 246 SER A CA 1
ATOM 1967 C C . SER A 1 246 ? 14.330 9.201 -22.088 1.00 81.69 246 SER A C 1
ATOM 1969 O O . SER A 1 246 ? 13.954 10.364 -22.223 1.00 81.69 246 SER A O 1
ATOM 1971 N N . ALA A 1 247 ? 13.510 8.163 -22.295 1.00 81.12 247 ALA A N 1
ATOM 1972 C CA . ALA A 1 247 ? 12.117 8.336 -22.710 1.00 81.12 247 ALA A CA 1
ATOM 1973 C C . ALA A 1 247 ? 11.294 9.115 -21.671 1.00 81.12 247 ALA A C 1
ATOM 1975 O O . ALA A 1 247 ? 10.404 9.879 -22.037 1.00 81.12 247 ALA A O 1
ATOM 1976 N N . LEU A 1 248 ? 11.608 8.970 -20.377 1.00 73.00 248 LEU A N 1
ATOM 1977 C CA . LEU A 1 248 ? 10.936 9.713 -19.303 1.00 73.00 248 LEU A CA 1
ATOM 1978 C C . LEU A 1 248 ? 11.246 11.211 -19.371 1.00 73.00 248 LEU A C 1
ATOM 1980 O O . LEU A 1 248 ? 10.386 12.037 -19.075 1.00 73.00 248 LEU A O 1
ATOM 1984 N N . PHE A 1 249 ? 12.454 11.579 -19.802 1.00 71.56 249 PHE A N 1
ATOM 1985 C CA . PHE A 1 249 ? 12.794 12.979 -20.044 1.00 71.56 249 PHE A CA 1
ATOM 1986 C C . PHE A 1 249 ? 12.090 13.517 -21.288 1.00 71.56 249 PHE A C 1
ATOM 1988 O O . PHE A 1 249 ? 11.571 14.632 -21.253 1.00 71.56 249 PHE A O 1
ATOM 1995 N N . TRP A 1 250 ? 11.989 12.716 -22.352 1.00 70.38 250 TRP A N 1
ATOM 1996 C CA . TRP A 1 250 ? 11.242 13.107 -23.548 1.00 70.38 250 TRP A CA 1
ATOM 1997 C C . TRP A 1 250 ? 9.766 13.347 -23.274 1.00 70.38 250 TRP A C 1
ATOM 1999 O O . TRP A 1 250 ? 9.218 14.260 -23.873 1.00 70.38 250 TRP A O 1
ATOM 2009 N N . GLN A 1 251 ? 9.139 12.634 -22.334 1.00 67.00 251 GLN A N 1
ATOM 2010 C CA . GLN A 1 251 ? 7.751 12.903 -21.941 1.00 67.00 251 GLN A CA 1
ATOM 2011 C C . GLN A 1 251 ? 7.529 14.365 -21.516 1.00 67.00 251 GLN A C 1
ATOM 2013 O O . GLN A 1 251 ? 6.471 14.925 -21.782 1.00 67.00 251 GLN A O 1
ATOM 2018 N N . LYS A 1 252 ? 8.526 15.006 -20.887 1.00 64.75 252 LYS A N 1
ATOM 2019 C CA . LYS A 1 252 ? 8.438 16.426 -20.508 1.00 64.75 252 LYS A CA 1
ATOM 2020 C C . LYS A 1 252 ? 8.617 17.386 -21.685 1.00 64.75 252 LYS A C 1
ATOM 2022 O O . LYS A 1 252 ? 8.168 18.522 -21.600 1.00 64.75 252 LYS A O 1
ATOM 2027 N N . CYS A 1 253 ? 9.298 16.959 -22.745 1.00 66.12 253 CYS A N 1
ATOM 2028 C CA . CYS A 1 253 ? 9.600 17.794 -23.910 1.00 66.12 253 CYS A CA 1
ATOM 2029 C C . CYS A 1 253 ? 8.624 17.567 -25.073 1.00 66.12 253 CYS A C 1
ATOM 2031 O O . CYS A 1 253 ? 8.427 18.457 -25.892 1.00 66.12 253 CYS A O 1
ATOM 2033 N N . ILE A 1 254 ? 8.046 16.370 -25.163 1.00 66.00 254 ILE A N 1
ATOM 2034 C CA . ILE A 1 254 ? 7.213 15.895 -26.264 1.00 66.00 254 ILE A CA 1
ATOM 2035 C C . ILE A 1 254 ? 5.982 15.229 -25.641 1.00 66.00 254 ILE A C 1
ATOM 2037 O O . ILE A 1 254 ? 5.984 14.040 -25.321 1.00 66.00 254 ILE A O 1
ATOM 2041 N N . SER A 1 255 ? 4.911 16.006 -25.480 1.00 66.75 255 SER A N 1
ATOM 2042 C CA . SER A 1 255 ? 3.642 15.577 -24.869 1.00 66.75 255 SER A CA 1
ATOM 2043 C C . SER A 1 255 ? 2.779 14.715 -25.803 1.00 66.75 255 SER A C 1
ATOM 2045 O O . SER A 1 255 ? 1.564 14.879 -25.858 1.00 66.75 255 SER A O 1
ATOM 2047 N N . ILE A 1 256 ? 3.393 13.811 -26.571 1.00 77.19 256 ILE A N 1
ATOM 2048 C CA . ILE A 1 256 ? 2.698 12.895 -27.484 1.00 77.19 256 ILE A CA 1
ATOM 2049 C C . ILE A 1 256 ? 2.812 11.475 -26.911 1.00 77.19 256 ILE A C 1
ATOM 2051 O O . ILE A 1 256 ? 3.877 10.856 -27.026 1.00 77.19 256 ILE A O 1
ATOM 2055 N N . PRO A 1 257 ? 1.734 10.915 -26.324 1.00 75.62 257 PRO A N 1
ATOM 2056 C CA . PRO A 1 257 ? 1.763 9.594 -25.690 1.00 75.62 257 PRO A CA 1
ATOM 2057 C C . PRO A 1 257 ? 2.240 8.476 -26.624 1.00 75.62 257 PRO A C 1
ATOM 2059 O O . PRO A 1 257 ? 2.971 7.579 -26.202 1.00 75.62 257 PRO A O 1
ATOM 2062 N N . LEU A 1 258 ? 1.876 8.551 -27.909 1.00 80.88 258 LEU A N 1
ATOM 2063 C CA . LEU A 1 258 ? 2.274 7.564 -28.913 1.00 80.88 258 LEU A CA 1
ATOM 2064 C C . LEU A 1 258 ? 3.787 7.578 -29.168 1.00 80.88 258 LEU A C 1
ATOM 2066 O O . LEU A 1 258 ? 4.413 6.519 -29.202 1.00 80.88 258 LEU A O 1
ATOM 2070 N N . PHE A 1 259 ? 4.382 8.768 -29.286 1.00 82.25 259 PHE A N 1
ATOM 2071 C CA . PHE A 1 259 ? 5.827 8.922 -29.453 1.00 82.25 259 PHE A CA 1
ATOM 2072 C C . PHE A 1 259 ? 6.573 8.361 -28.241 1.00 82.25 259 PHE A C 1
ATOM 2074 O O . PHE A 1 259 ? 7.519 7.589 -28.397 1.00 82.25 259 PHE A O 1
ATOM 2081 N N . TYR A 1 260 ? 6.100 8.681 -27.033 1.00 80.94 260 TYR A N 1
ATOM 2082 C CA . TYR A 1 260 ? 6.654 8.129 -25.802 1.00 80.94 260 TYR A CA 1
ATOM 2083 C C . TYR A 1 260 ? 6.617 6.594 -25.808 1.00 80.94 260 TYR A C 1
ATOM 2085 O O . TYR A 1 260 ? 7.670 5.972 -25.662 1.00 80.94 260 TYR A O 1
ATOM 2093 N N . ARG A 1 261 ? 5.448 5.979 -26.051 1.00 81.56 261 ARG A N 1
ATOM 2094 C CA . ARG A 1 261 ? 5.282 4.512 -26.084 1.00 81.56 26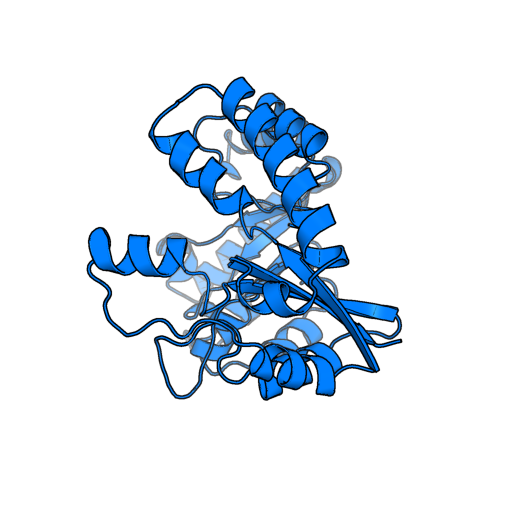1 ARG A CA 1
ATOM 2095 C C . ARG A 1 261 ? 6.211 3.853 -27.107 1.00 81.56 261 ARG A C 1
ATOM 2097 O O . ARG A 1 261 ? 6.913 2.901 -26.767 1.00 81.56 261 ARG A O 1
ATOM 2104 N N . TRP A 1 262 ? 6.253 4.383 -28.329 1.00 87.19 262 TRP A N 1
ATOM 2105 C CA . TRP A 1 262 ? 7.121 3.889 -29.401 1.00 87.19 262 TRP A CA 1
ATOM 2106 C C . TRP A 1 262 ? 8.605 3.960 -29.017 1.00 87.19 262 TRP A C 1
ATOM 2108 O O . TRP A 1 262 ? 9.321 2.958 -29.060 1.00 87.19 262 TRP A O 1
ATOM 2118 N N . SER A 1 263 ? 9.045 5.132 -28.560 1.00 87.56 263 SER A N 1
ATOM 2119 C CA . SER A 1 263 ? 10.433 5.392 -28.184 1.00 87.56 263 SER A CA 1
ATOM 2120 C C . SER A 1 263 ? 10.890 4.528 -27.000 1.00 87.56 263 SER A C 1
ATOM 2122 O O . SER A 1 263 ? 11.993 3.978 -27.005 1.00 87.56 263 SER A O 1
ATOM 2124 N N . LEU A 1 264 ? 10.004 4.324 -26.020 1.00 86.12 264 LEU A N 1
ATOM 2125 C CA . LEU A 1 264 ? 10.242 3.469 -24.865 1.00 86.12 264 LEU A CA 1
ATOM 2126 C C . LEU A 1 264 ? 10.385 2.003 -25.284 1.00 86.12 264 LEU A C 1
ATOM 2128 O O . LEU A 1 264 ? 11.238 1.303 -24.744 1.00 86.12 264 LEU A O 1
ATOM 2132 N N . GLY A 1 265 ? 9.573 1.539 -26.237 1.00 87.25 265 GLY A N 1
ATOM 2133 C CA . GLY A 1 265 ? 9.669 0.190 -26.797 1.00 87.25 265 GLY A CA 1
ATOM 2134 C C . GLY A 1 265 ? 11.037 -0.076 -27.428 1.00 87.25 265 GLY A C 1
ATOM 2135 O O . GLY A 1 265 ? 11.686 -1.068 -27.091 1.00 87.25 265 GLY A O 1
ATOM 2136 N N . ILE A 1 266 ? 11.516 0.850 -28.263 1.00 90.69 266 ILE A N 1
ATOM 2137 C CA . ILE A 1 266 ? 12.845 0.761 -28.888 1.00 90.69 266 ILE A CA 1
ATOM 2138 C C . ILE A 1 266 ? 13.946 0.733 -27.825 1.00 90.69 266 ILE A C 1
ATOM 2140 O O . ILE A 1 266 ? 14.789 -0.165 -27.826 1.00 90.69 266 ILE A O 1
ATOM 2144 N N . LEU A 1 267 ? 13.925 1.679 -26.882 1.00 91.31 267 LEU A N 1
ATOM 2145 C CA . LEU A 1 267 ? 14.950 1.762 -25.840 1.00 91.31 267 LEU A CA 1
ATOM 2146 C C . LEU A 1 267 ? 14.947 0.533 -24.920 1.00 91.31 267 LEU A C 1
ATOM 2148 O O . LEU A 1 267 ? 16.010 0.075 -24.514 1.00 91.31 267 LEU A O 1
ATOM 2152 N N . LYS A 1 268 ? 13.783 -0.066 -24.636 1.00 88.94 268 LYS A N 1
ATOM 2153 C CA . LYS A 1 268 ? 13.696 -1.332 -23.886 1.00 88.94 268 LYS A CA 1
ATOM 2154 C C . LYS A 1 268 ? 14.322 -2.506 -24.642 1.00 88.94 268 LYS A C 1
ATOM 2156 O O . LYS A 1 268 ? 14.970 -3.347 -24.016 1.00 88.94 268 LYS A O 1
ATOM 2161 N N . ALA A 1 269 ? 14.147 -2.582 -25.961 1.00 90.12 269 ALA A N 1
ATOM 2162 C CA . ALA A 1 269 ? 14.775 -3.621 -26.779 1.00 90.12 269 ALA A CA 1
ATOM 2163 C C . ALA A 1 269 ? 16.308 -3.470 -26.805 1.00 90.12 269 ALA A C 1
ATOM 2165 O O . ALA A 1 269 ? 17.038 -4.462 -26.683 1.00 90.12 269 ALA A O 1
ATOM 2166 N N . ILE A 1 270 ? 16.790 -2.224 -26.883 1.00 92.56 270 ILE A N 1
ATOM 2167 C CA . ILE A 1 270 ? 18.214 -1.886 -26.759 1.00 92.56 270 ILE A CA 1
ATOM 2168 C C . ILE A 1 270 ? 18.737 -2.293 -25.378 1.00 92.56 270 ILE A C 1
ATOM 2170 O O . ILE A 1 270 ? 19.709 -3.041 -25.304 1.00 92.56 270 ILE A O 1
ATOM 2174 N N . ASP A 1 271 ? 18.068 -1.875 -24.298 1.00 92.88 271 ASP A N 1
ATOM 2175 C CA . ASP A 1 271 ? 18.440 -2.226 -22.921 1.00 92.88 271 ASP A CA 1
ATOM 2176 C C . ASP A 1 271 ? 18.529 -3.746 -22.743 1.00 92.88 271 ASP A C 1
ATOM 2178 O O . ASP A 1 271 ? 19.527 -4.250 -22.236 1.00 92.88 271 ASP A O 1
ATOM 2182 N N . THR A 1 272 ? 17.531 -4.493 -23.224 1.00 90.56 272 THR A N 1
ATOM 2183 C CA . THR A 1 272 ? 17.503 -5.963 -23.132 1.00 90.56 272 THR A CA 1
ATOM 2184 C C . THR A 1 272 ? 18.719 -6.593 -23.812 1.00 90.56 272 THR A C 1
ATOM 2186 O O . THR A 1 272 ? 19.366 -7.477 -23.248 1.00 90.56 272 THR A O 1
ATOM 2189 N N . SER A 1 273 ? 19.061 -6.117 -25.010 1.00 92.31 273 SER A N 1
ATOM 2190 C CA . SER A 1 273 ? 20.200 -6.626 -25.779 1.00 92.31 273 SER A CA 1
ATOM 2191 C C . SER A 1 273 ? 21.533 -6.268 -25.114 1.00 92.31 273 SER A C 1
ATOM 2193 O O . SER A 1 273 ? 22.393 -7.131 -24.940 1.00 92.31 273 SER A O 1
ATOM 2195 N N . LEU A 1 274 ? 21.691 -5.014 -24.677 1.00 93.12 274 LEU A N 1
ATOM 2196 C CA . LEU A 1 274 ? 22.904 -4.532 -24.015 1.00 93.12 274 LEU A CA 1
ATOM 2197 C C . LEU A 1 274 ? 23.152 -5.237 -22.684 1.00 93.12 274 LEU A C 1
ATOM 2199 O O . LEU A 1 274 ? 24.273 -5.665 -22.431 1.00 93.12 274 LEU A O 1
ATOM 2203 N N . LEU A 1 275 ? 22.128 -5.397 -21.844 1.00 91.69 275 LEU A N 1
ATOM 2204 C CA . LEU A 1 275 ? 22.270 -6.043 -20.537 1.00 91.69 275 LEU A CA 1
ATOM 2205 C C . LEU A 1 275 ? 22.551 -7.546 -20.657 1.00 91.69 275 LEU A C 1
ATOM 2207 O O . LEU A 1 275 ? 23.214 -8.105 -19.781 1.00 91.69 275 LEU A O 1
ATOM 2211 N N . LYS A 1 276 ? 22.097 -8.192 -21.741 1.00 90.62 276 LYS A N 1
ATOM 2212 C CA . LYS A 1 276 ? 22.441 -9.586 -22.055 1.00 90.62 276 LYS A CA 1
ATOM 2213 C C . LYS A 1 276 ? 23.900 -9.725 -22.500 1.00 90.62 276 LYS A C 1
ATOM 2215 O O . LYS A 1 276 ? 24.584 -10.631 -22.037 1.00 90.62 276 LYS A O 1
ATOM 2220 N N . CYS A 1 277 ? 24.376 -8.838 -23.376 1.00 94.56 277 CYS A N 1
ATOM 2221 C CA . CYS A 1 277 ? 25.739 -8.897 -23.918 1.00 94.56 277 CYS A CA 1
ATOM 2222 C C . CYS A 1 277 ? 26.803 -8.348 -22.956 1.00 94.56 277 CYS A C 1
ATOM 2224 O O . CYS A 1 277 ? 27.940 -8.811 -22.966 1.00 94.56 277 CYS A O 1
ATOM 2226 N N . LEU A 1 278 ? 26.452 -7.361 -22.126 1.00 94.44 278 LEU A N 1
ATOM 2227 C CA . LEU A 1 278 ? 27.360 -6.642 -21.232 1.00 94.44 278 LEU A CA 1
ATOM 2228 C C . LEU A 1 278 ? 26.775 -6.576 -19.806 1.00 94.44 278 LEU A C 1
ATOM 2230 O O . LEU A 1 278 ? 26.356 -5.506 -19.351 1.00 94.44 278 LEU A O 1
ATOM 2234 N N . PRO A 1 279 ? 26.777 -7.691 -19.047 1.00 88.81 279 PRO A N 1
ATOM 2235 C CA . PRO A 1 279 ? 26.140 -7.757 -17.728 1.00 88.81 279 PRO A CA 1
ATOM 2236 C C . PRO A 1 279 ? 26.672 -6.732 -16.721 1.00 88.81 279 PRO A C 1
ATOM 2238 O O . PRO A 1 279 ? 25.949 -6.300 -15.828 1.00 88.81 279 PRO A O 1
ATOM 2241 N N . PHE A 1 280 ? 27.921 -6.277 -16.866 1.00 90.88 280 PHE A N 1
ATOM 2242 C CA . PHE A 1 280 ? 28.487 -5.270 -15.967 1.00 90.88 280 PHE A CA 1
ATOM 2243 C C . PHE A 1 280 ? 27.723 -3.934 -15.996 1.00 90.88 280 PHE A C 1
ATOM 2245 O O . PHE A 1 280 ? 27.822 -3.183 -15.022 1.00 90.88 280 PHE A O 1
ATOM 2252 N N . LEU A 1 281 ? 26.967 -3.648 -17.068 1.00 91.62 281 LEU A N 1
ATOM 2253 C CA . LEU A 1 281 ? 26.159 -2.435 -17.224 1.00 91.62 281 LEU A CA 1
ATOM 2254 C C . LEU A 1 281 ? 24.930 -2.401 -16.309 1.00 91.62 281 LEU A C 1
ATOM 2256 O O . LEU A 1 281 ? 24.419 -1.319 -16.027 1.00 91.62 281 LEU A O 1
ATOM 2260 N N . LYS A 1 282 ? 24.497 -3.550 -15.779 1.00 88.31 282 LYS A N 1
ATOM 2261 C CA . LYS A 1 282 ? 23.381 -3.661 -14.824 1.00 88.31 282 LYS A CA 1
ATOM 2262 C C . LYS A 1 282 ? 23.520 -2.706 -13.635 1.00 88.31 282 LYS A C 1
ATOM 2264 O O . LYS A 1 282 ? 22.545 -2.091 -13.218 1.00 88.31 282 LYS A O 1
ATOM 2269 N N . ARG A 1 283 ? 24.752 -2.473 -13.160 1.00 88.75 283 ARG A N 1
ATOM 2270 C CA . ARG A 1 283 ? 25.051 -1.536 -12.057 1.00 88.75 283 ARG A CA 1
ATOM 2271 C C . ARG A 1 283 ? 24.670 -0.074 -12.346 1.00 88.75 283 ARG A C 1
ATOM 2273 O O . ARG A 1 283 ? 24.602 0.723 -11.415 1.00 88.75 283 ARG A O 1
ATOM 2280 N N . PHE A 1 284 ? 24.494 0.277 -13.621 1.00 91.69 284 PHE A N 1
ATOM 2281 C CA . PHE A 1 284 ? 24.152 1.620 -14.091 1.00 91.69 284 PHE A CA 1
ATOM 2282 C C . PHE A 1 284 ? 22.679 1.766 -14.478 1.00 91.69 284 PHE A C 1
ATOM 2284 O O . PHE A 1 284 ? 22.275 2.867 -14.840 1.00 91.69 284 PHE A O 1
ATOM 2291 N N . CYS A 1 285 ? 21.880 0.698 -14.397 1.00 91.31 285 CYS A N 1
ATOM 2292 C CA . CYS A 1 285 ? 20.426 0.792 -14.517 1.00 91.31 285 CYS A CA 1
ATOM 2293 C C . CYS A 1 285 ? 19.861 1.700 -13.425 1.00 91.31 285 CYS A C 1
ATOM 2295 O O . CYS A 1 285 ? 20.470 1.851 -12.367 1.00 91.31 285 CYS A O 1
ATOM 2297 N N . TRP A 1 286 ? 18.712 2.326 -13.676 1.00 89.81 286 TRP A N 1
ATOM 2298 C CA . TRP A 1 286 ? 18.129 3.266 -12.723 1.00 89.81 286 TRP A CA 1
ATOM 2299 C C . TRP A 1 286 ? 17.340 2.560 -11.624 1.00 89.81 286 TRP A C 1
ATOM 2301 O O . TRP A 1 286 ? 17.381 2.998 -10.478 1.00 89.81 286 TRP A O 1
ATOM 2311 N N . ILE A 1 287 ? 16.657 1.464 -11.956 1.00 88.12 287 ILE A N 1
ATOM 2312 C CA . ILE A 1 287 ? 15.806 0.725 -11.020 1.00 88.12 287 ILE A CA 1
ATOM 2313 C C . ILE A 1 287 ? 16.254 -0.734 -10.969 1.00 88.12 287 ILE A C 1
ATOM 2315 O O . ILE A 1 287 ? 16.557 -1.334 -12.001 1.00 88.12 287 ILE A O 1
ATOM 2319 N N . THR A 1 288 ? 16.263 -1.301 -9.768 1.00 87.31 288 THR A N 1
ATOM 2320 C CA . THR A 1 288 ? 16.413 -2.737 -9.516 1.00 87.31 288 THR A CA 1
ATOM 2321 C C . THR A 1 288 ? 15.121 -3.300 -8.921 1.00 87.31 288 THR A C 1
ATOM 2323 O O . THR A 1 288 ? 14.420 -2.600 -8.192 1.00 87.31 288 THR A O 1
ATOM 2326 N N . ALA A 1 289 ? 14.798 -4.551 -9.248 1.00 87.25 289 ALA A N 1
ATOM 2327 C CA . ALA A 1 289 ? 13.804 -5.352 -8.548 1.00 87.25 289 ALA A CA 1
ATOM 2328 C C . ALA A 1 289 ? 14.419 -6.684 -8.107 1.00 87.25 289 ALA A C 1
ATOM 2330 O O . ALA A 1 289 ? 14.978 -7.419 -8.925 1.00 87.25 289 ALA A O 1
ATOM 2331 N N . MET A 1 290 ? 14.278 -6.999 -6.826 1.00 87.25 290 MET A N 1
ATOM 2332 C CA . MET A 1 290 ? 14.681 -8.253 -6.200 1.00 87.25 290 MET A CA 1
ATOM 2333 C C . MET A 1 290 ? 13.419 -9.020 -5.819 1.00 87.25 290 MET A C 1
ATOM 2335 O O . MET A 1 290 ? 12.595 -8.503 -5.072 1.00 87.25 290 MET A O 1
ATOM 2339 N N . ILE A 1 291 ? 13.256 -10.228 -6.346 1.00 87.56 291 ILE A N 1
ATOM 2340 C CA . ILE A 1 291 ? 12.195 -11.161 -5.977 1.00 87.56 291 ILE A CA 1
ATOM 2341 C C . ILE A 1 291 ? 12.853 -12.222 -5.102 1.00 87.56 291 ILE A C 1
ATOM 2343 O O . ILE A 1 291 ? 13.641 -13.039 -5.579 1.00 87.56 291 ILE A O 1
ATOM 2347 N N . CYS A 1 292 ? 12.560 -12.165 -3.815 1.00 87.19 292 CYS A N 1
ATOM 2348 C CA . CYS A 1 292 ? 13.148 -13.010 -2.797 1.00 87.19 292 CYS A CA 1
ATOM 2349 C C . CYS A 1 292 ? 12.139 -14.075 -2.364 1.00 87.19 292 CYS A C 1
ATOM 2351 O O . CYS A 1 292 ? 10.991 -13.751 -2.060 1.00 87.19 292 CYS A O 1
ATOM 2353 N N . HIS A 1 293 ? 12.555 -15.335 -2.348 1.00 88.25 293 HIS A N 1
ATOM 2354 C CA . HIS A 1 293 ? 11.686 -16.482 -2.107 1.00 88.25 293 HIS A CA 1
ATOM 2355 C C . HIS A 1 293 ? 11.965 -17.129 -0.752 1.00 88.25 293 HIS A C 1
ATOM 2357 O O . HIS A 1 293 ? 13.108 -17.174 -0.289 1.00 88.25 293 HIS A O 1
ATOM 2363 N N . LYS A 1 294 ? 10.898 -17.662 -0.162 1.00 88.88 294 LYS A N 1
ATOM 2364 C CA . LYS A 1 294 ? 10.935 -18.644 0.917 1.00 88.88 294 LYS A CA 1
ATOM 2365 C C . LYS A 1 294 ? 10.269 -19.896 0.363 1.00 88.88 294 LYS A C 1
ATOM 2367 O O . LYS A 1 294 ? 9.050 -19.866 0.185 1.00 88.88 294 LYS A O 1
ATOM 2372 N N . ASP A 1 295 ? 11.055 -20.888 -0.034 1.00 84.12 295 ASP A N 1
ATOM 2373 C CA . ASP A 1 295 ? 10.546 -22.109 -0.661 1.00 84.12 295 ASP A CA 1
ATOM 2374 C C . ASP A 1 295 ? 9.957 -23.082 0.387 1.00 84.12 295 ASP A C 1
ATOM 2376 O O . ASP A 1 295 ? 10.092 -22.847 1.613 1.00 84.12 295 ASP A O 1
#

Foldseek 3Di:
DPAQADEEADDVPDALQVLQVVCVVVNYDHLYYQAAPVCLDDPNVVVVLVRCLSNVHQEHEHEDDDCQCPVALVSLLVVLVSLQVSQVVCVVSNHEYEYEDALQQQPDGPNDRSLCSNLVNHDLRHAYAYECARCVVNVHDSVVVCVVNDPRNSHYHQFFHDPVDPLGGRPPVLLVNLLVVLVPADAFGKDKDKFFADAQPVVVVCCVPPNPNPVPDDGDAPVSLVSSQVNFPDKDKDFAANPLVVLVVVCVVPVDVVCSVVSSVVVRVVVVVCCVVPVVSSSNGGMMMIIGHRD